Protein AF-A0A6C0F9B5-F1 (afdb_monomer)

Sequence (200 aa):
MIEKDTMVTVFGVILLAISYGLSSSYILKQDADWKIAGSAVPFGMNMIVLLYIAFGLFSVSKLSTAVKVVIILIFITLSYVEIYFMYEKPATRYGIPFSWFVVTASTIARLYFIVSLHCDLTKTFFVYVAQSIVEPNKAVFPAAALDVVQPNWDKAYSTFESALRKTQLSPDERLEQINKFRAAWGKPPKDVVMTGGRRR

Solvent-accessible surface area (backbone atoms only — not comparable to full-atom values): 11534 Å² total; per-residue (Å²): 130,82,52,72,68,57,55,55,48,52,50,44,51,52,44,50,51,52,24,49,52,36,33,49,48,32,53,70,36,90,84,53,75,56,49,56,66,28,18,54,49,24,49,53,39,51,51,54,40,46,53,51,49,52,48,42,47,72,76,68,46,89,66,56,71,68,57,51,51,51,55,51,52,51,54,52,52,50,52,54,53,46,44,62,49,36,59,57,70,44,82,47,92,64,40,32,60,49,44,49,47,54,49,49,55,51,49,50,53,52,51,51,49,54,47,39,66,78,37,82,85,43,46,64,64,51,50,45,55,52,37,39,72,77,38,61,94,69,49,69,77,63,67,80,70,67,53,79,73,68,74,61,54,69,62,52,45,55,53,50,54,56,53,55,70,75,43,99,62,53,76,66,58,48,49,50,54,51,29,54,52,25,52,77,70,72,43,79,64,77,78,84,77,78,89,77,80,92,76,137

pLDDT: mean 73.2, std 14.79, range [34.59, 90.31]

Nearest PDB structures (foldseek):
  2l6g-assembly1_A  TM=4.108E-01  e=1.407E+00  unclassified
  2l6h-assembly1_A  TM=5.199E-01  e=4.831E+00  unclassified
  7t38-assembly1_A  TM=3.293E-01  e=4.831E+00  Rattus norvegicus

Mean predicted aligned error: 16.42 Å

Structure (mmCIF, N/CA/C/O backbone):
data_AF-A0A6C0F9B5-F1
#
_entry.id   AF-A0A6C0F9B5-F1
#
loop_
_atom_site.group_PDB
_atom_site.id
_atom_site.type_symbol
_atom_site.label_atom_id
_atom_site.label_alt_id
_atom_site.label_comp_id
_atom_site.label_asym_id
_atom_site.label_entity_id
_atom_site.label_seq_id
_atom_site.pdbx_PDB_ins_code
_atom_site.Cartn_x
_atom_site.Cartn_y
_atom_site.Cartn_z
_atom_site.occupancy
_atom_site.B_iso_or_equiv
_atom_site.auth_seq_id
_atom_site.auth_comp_id
_atom_site.auth_asym_id
_atom_site.auth_atom_id
_atom_site.pdbx_PDB_model_num
ATOM 1 N N . MET A 1 1 ? -27.510 1.064 2.721 1.00 35.47 1 MET A N 1
ATOM 2 C CA . MET A 1 1 ? -26.728 2.311 2.827 1.00 35.47 1 MET A CA 1
ATOM 3 C C . MET A 1 1 ? -25.309 1.886 3.158 1.00 35.47 1 MET A C 1
ATOM 5 O O . MET A 1 1 ? -25.117 1.328 4.228 1.00 35.47 1 MET A O 1
ATOM 9 N N . ILE A 1 2 ? -24.372 1.975 2.210 1.00 43.31 2 ILE A N 1
ATOM 10 C CA . ILE A 1 2 ? -22.963 1.665 2.492 1.00 43.31 2 ILE A CA 1
ATOM 11 C C . ILE A 1 2 ? -22.486 2.777 3.428 1.00 43.31 2 ILE A C 1
ATOM 13 O O . ILE A 1 2 ? -22.590 3.950 3.069 1.00 43.31 2 ILE A O 1
ATOM 17 N N . GLU A 1 3 ? -22.091 2.426 4.651 1.00 57.72 3 GLU A N 1
ATOM 18 C CA . GLU A 1 3 ? -21.592 3.399 5.621 1.00 57.72 3 GLU A CA 1
ATOM 19 C C . GLU A 1 3 ? -20.425 4.171 4.996 1.00 57.72 3 GLU A C 1
ATOM 21 O O . GLU A 1 3 ? -19.619 3.610 4.249 1.00 57.72 3 GLU A O 1
ATOM 26 N N . LYS A 1 4 ? -20.369 5.482 5.255 1.00 56.72 4 LYS A N 1
ATOM 27 C CA . LYS A 1 4 ? -19.392 6.405 4.660 1.00 56.72 4 LYS A CA 1
ATOM 28 C C . LYS A 1 4 ? -17.964 5.856 4.766 1.00 56.72 4 LYS A C 1
ATOM 30 O O . LYS A 1 4 ? -17.216 5.947 3.802 1.00 56.72 4 LYS A O 1
ATOM 35 N N . ASP A 1 5 ? -17.645 5.198 5.877 1.00 57.00 5 ASP A N 1
ATOM 36 C CA . ASP A 1 5 ? -16.340 4.593 6.146 1.00 57.00 5 ASP A CA 1
ATOM 37 C C . ASP A 1 5 ? -16.019 3.432 5.192 1.00 57.00 5 ASP A C 1
ATOM 39 O O . ASP A 1 5 ? -14.911 3.354 4.667 1.00 57.00 5 ASP A O 1
ATOM 43 N N . THR A 1 6 ? -17.006 2.593 4.857 1.00 62.31 6 THR A N 1
ATOM 44 C CA . THR A 1 6 ? -16.848 1.483 3.905 1.00 62.31 6 THR A CA 1
ATOM 45 C C . THR A 1 6 ? -16.580 1.980 2.481 1.00 62.31 6 THR A C 1
ATOM 47 O O . THR A 1 6 ? -15.791 1.370 1.760 1.00 62.31 6 THR A O 1
ATOM 50 N N . MET A 1 7 ? -17.184 3.102 2.060 1.00 60.31 7 MET A N 1
ATOM 51 C CA . MET A 1 7 ? -16.900 3.690 0.741 1.00 60.31 7 MET A CA 1
ATOM 52 C C . MET A 1 7 ? -15.452 4.175 0.628 1.00 60.31 7 MET A C 1
ATOM 54 O O . MET A 1 7 ? -14.831 3.991 -0.420 1.00 60.31 7 MET A O 1
ATOM 58 N N . VAL A 1 8 ? -14.892 4.752 1.697 1.00 63.91 8 VAL A N 1
ATOM 59 C CA . VAL A 1 8 ? -13.496 5.215 1.680 1.00 63.91 8 VAL A CA 1
ATOM 60 C C . VAL A 1 8 ? -12.524 4.029 1.672 1.00 63.91 8 VAL A C 1
ATOM 62 O O . VAL A 1 8 ? -11.529 4.069 0.948 1.00 63.91 8 VAL A O 1
ATOM 65 N N . THR A 1 9 ? -12.839 2.930 2.370 1.00 70.19 9 THR A N 1
ATOM 66 C CA . THR A 1 9 ? -12.053 1.682 2.301 1.00 70.19 9 THR A CA 1
ATOM 67 C C . THR A 1 9 ? -12.035 1.105 0.895 1.00 70.19 9 THR A C 1
ATOM 69 O O . THR A 1 9 ? -10.967 0.798 0.370 1.00 70.19 9 THR A O 1
ATOM 72 N N . VAL A 1 10 ? -13.202 1.002 0.256 1.00 73.88 10 VAL A N 1
ATOM 73 C CA . VAL A 1 10 ? -13.322 0.495 -1.117 1.00 73.88 10 VAL A CA 1
ATOM 74 C C . VAL A 1 10 ? -12.536 1.375 -2.089 1.00 73.88 10 VAL A C 1
ATOM 76 O O . VAL A 1 10 ? -11.797 0.854 -2.921 1.00 73.88 10 VAL A O 1
ATOM 79 N N . PHE A 1 11 ? -12.621 2.699 -1.948 1.00 78.44 11 PHE A N 1
ATOM 80 C CA . PHE A 1 11 ? -11.852 3.629 -2.772 1.00 78.44 11 PHE A CA 1
ATOM 81 C C . PHE A 1 11 ? -10.336 3.451 -2.599 1.00 78.44 11 PHE A C 1
ATOM 83 O O . PHE A 1 11 ? -9.611 3.369 -3.592 1.00 78.44 11 PHE A O 1
ATOM 90 N N . GLY A 1 12 ? -9.859 3.317 -1.356 1.00 80.38 12 GLY A N 1
ATOM 91 C CA . GLY A 1 12 ? -8.450 3.053 -1.059 1.00 80.38 12 GLY A CA 1
ATOM 92 C C . GLY A 1 12 ? -7.951 1.736 -1.662 1.00 80.38 12 GLY A C 1
ATOM 93 O O . GLY A 1 12 ? -6.861 1.696 -2.228 1.00 80.38 12 GLY A O 1
ATOM 94 N N . VAL A 1 13 ? -8.761 0.674 -1.606 1.00 84.19 13 VAL A N 1
ATOM 95 C CA . VAL A 1 13 ? -8.430 -0.630 -2.207 1.00 84.19 13 VAL A CA 1
ATOM 96 C C . VAL A 1 13 ? -8.390 -0.555 -3.736 1.00 84.19 13 VAL A C 1
ATOM 98 O O . VAL A 1 13 ? -7.462 -1.088 -4.340 1.00 84.19 13 VAL A O 1
ATOM 101 N N . ILE A 1 14 ? -9.348 0.129 -4.371 1.00 84.38 14 ILE A N 1
ATOM 102 C CA . ILE A 1 14 ? -9.381 0.294 -5.833 1.00 84.38 14 ILE A CA 1
ATOM 103 C C . ILE A 1 14 ? -8.153 1.068 -6.319 1.00 84.38 14 ILE A C 1
ATOM 105 O O . ILE A 1 14 ? -7.478 0.623 -7.247 1.00 84.38 14 ILE A O 1
ATOM 109 N N . LEU A 1 15 ? -7.828 2.195 -5.677 1.00 86.62 15 LEU A N 1
ATOM 110 C CA . LEU A 1 15 ? -6.633 2.978 -6.005 1.00 86.62 15 LEU A CA 1
ATOM 111 C C . LEU A 1 15 ? -5.356 2.147 -5.881 1.00 86.62 15 LEU A C 1
ATOM 113 O O . LEU A 1 15 ? -4.500 2.189 -6.765 1.00 86.62 15 LEU A O 1
ATOM 117 N N . LEU A 1 16 ? -5.246 1.370 -4.805 1.00 88.75 16 LEU A N 1
ATOM 118 C CA . LEU A 1 16 ? -4.098 0.510 -4.560 1.00 88.75 16 LEU A CA 1
ATOM 119 C C . LEU A 1 16 ? -3.979 -0.605 -5.615 1.00 88.75 16 LEU A C 1
ATOM 121 O O . LEU A 1 16 ? -2.877 -0.890 -6.079 1.00 88.75 16 LEU A O 1
ATOM 125 N N . ALA A 1 17 ? -5.100 -1.191 -6.047 1.00 86.00 17 ALA A N 1
ATOM 126 C CA . ALA A 1 17 ? -5.125 -2.205 -7.101 1.00 86.00 17 ALA A CA 1
ATOM 127 C C . ALA A 1 17 ? -4.710 -1.639 -8.471 1.00 86.00 17 ALA A C 1
ATOM 129 O O . ALA A 1 17 ? -3.925 -2.268 -9.183 1.00 86.00 17 ALA A O 1
ATOM 130 N N . ILE A 1 18 ? -5.191 -0.442 -8.828 1.00 86.44 18 ILE A N 1
ATOM 131 C CA . ILE A 1 18 ? -4.804 0.242 -10.073 1.00 86.44 18 ILE A CA 1
ATOM 132 C C . ILE A 1 18 ? -3.310 0.578 -10.047 1.00 86.44 18 ILE A C 1
ATOM 134 O O . ILE A 1 18 ? -2.597 0.261 -10.999 1.00 86.44 18 ILE A O 1
ATOM 138 N N . SER A 1 19 ? -2.832 1.160 -8.943 1.00 88.81 19 SER A N 1
ATOM 139 C CA . SER A 1 19 ? -1.415 1.472 -8.730 1.00 88.81 19 SER A CA 1
ATOM 140 C C . SER A 1 19 ? -0.535 0.231 -8.916 1.00 88.81 19 SER A C 1
ATOM 142 O O . SER A 1 19 ? 0.388 0.233 -9.733 1.00 88.81 19 SER A O 1
ATOM 144 N N . TYR A 1 20 ? -0.889 -0.875 -8.253 1.00 89.12 20 TYR A N 1
ATOM 145 C CA . TYR A 1 20 ? -0.160 -2.136 -8.358 1.00 89.12 20 TYR A CA 1
ATOM 146 C C . TYR A 1 20 ? -0.150 -2.709 -9.780 1.00 89.12 20 TYR A C 1
ATOM 148 O O . TYR A 1 20 ? 0.889 -3.182 -10.245 1.00 89.12 20 TYR A O 1
ATOM 156 N N . GLY A 1 21 ? -1.286 -2.657 -10.483 1.00 85.50 21 GLY A N 1
ATOM 157 C CA . GLY A 1 21 ? -1.398 -3.131 -11.863 1.00 85.50 21 GLY A CA 1
ATOM 158 C C . GLY A 1 21 ? -0.516 -2.339 -12.829 1.00 85.50 21 GLY A C 1
ATOM 159 O O . GLY A 1 21 ? 0.189 -2.933 -13.647 1.00 85.50 21 GLY A O 1
ATOM 160 N N . LEU A 1 22 ? -0.499 -1.011 -12.697 1.00 86.06 22 LEU A N 1
ATOM 161 C CA . LEU A 1 22 ? 0.346 -0.123 -13.499 1.00 86.06 22 LEU A CA 1
ATOM 162 C C . LEU A 1 22 ? 1.838 -0.364 -13.230 1.00 86.06 22 LEU A C 1
ATOM 164 O O . LEU A 1 22 ? 2.599 -0.587 -14.175 1.00 86.06 22 LEU A O 1
ATOM 168 N N . SER A 1 23 ? 2.245 -0.407 -11.958 1.00 86.62 23 SER A N 1
ATOM 169 C CA . SER A 1 23 ? 3.631 -0.687 -11.572 1.00 86.62 23 SER A CA 1
ATOM 170 C C . SER A 1 23 ? 4.090 -2.076 -12.019 1.00 86.62 23 SER A C 1
ATOM 172 O O . SER A 1 23 ? 5.151 -2.219 -12.626 1.00 86.62 23 SER A O 1
ATOM 174 N N . SER A 1 24 ? 3.276 -3.108 -11.794 1.00 85.81 24 SER A N 1
ATOM 175 C CA . SER A 1 24 ? 3.611 -4.480 -12.194 1.00 85.81 24 SER A CA 1
ATOM 176 C C . SER A 1 24 ? 3.703 -4.619 -13.711 1.00 85.81 24 SER A C 1
ATOM 178 O O . SER A 1 24 ? 4.643 -5.230 -14.212 1.00 85.81 24 SER A O 1
ATOM 180 N N . SER A 1 25 ? 2.776 -4.013 -14.462 1.00 85.00 25 SER A N 1
ATOM 181 C CA . SER A 1 25 ? 2.828 -4.041 -15.925 1.00 85.00 25 SER A CA 1
ATOM 182 C C . SER A 1 25 ? 4.060 -3.315 -16.464 1.00 85.00 25 SER A C 1
ATOM 184 O O . SER A 1 25 ? 4.625 -3.760 -17.459 1.00 85.00 25 SER A O 1
ATOM 186 N N . TYR A 1 26 ? 4.481 -2.219 -15.834 1.00 84.88 26 TYR A N 1
ATOM 187 C CA . TYR A 1 26 ? 5.678 -1.485 -16.238 1.00 84.88 26 TYR A CA 1
ATOM 188 C C . TYR A 1 26 ? 6.973 -2.253 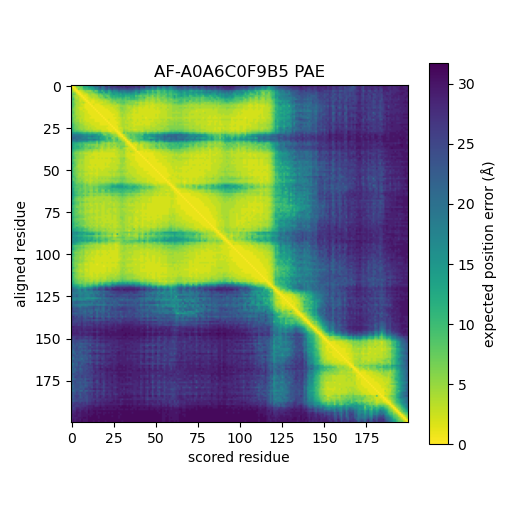-15.940 1.00 84.88 26 TYR A C 1
ATOM 190 O O . TYR A 1 26 ? 7.889 -2.236 -16.757 1.00 84.88 26 TYR A O 1
ATOM 198 N N . ILE A 1 27 ? 7.039 -2.976 -14.817 1.00 84.44 27 ILE A N 1
ATOM 199 C CA . ILE A 1 27 ? 8.199 -3.812 -14.462 1.00 84.44 27 ILE A CA 1
ATOM 200 C C . ILE A 1 27 ? 8.298 -5.046 -15.367 1.00 84.44 27 ILE A C 1
ATOM 202 O O . ILE A 1 27 ? 9.390 -5.410 -15.795 1.00 84.44 27 ILE A O 1
ATOM 206 N N . LEU A 1 28 ? 7.169 -5.705 -15.644 1.00 82.06 28 LEU A N 1
ATOM 207 C CA . LEU A 1 28 ? 7.152 -7.021 -16.288 1.00 82.06 28 LEU A CA 1
ATOM 208 C C . LEU A 1 28 ? 7.098 -6.967 -17.822 1.00 82.06 28 LEU A C 1
ATOM 210 O O . LEU A 1 28 ? 7.537 -7.918 -18.468 1.00 82.06 28 LEU A O 1
ATOM 214 N N . LYS A 1 29 ? 6.574 -5.893 -18.431 1.00 79.94 29 LYS A N 1
ATOM 215 C CA . LYS A 1 29 ? 6.532 -5.763 -19.899 1.00 79.94 29 LYS A CA 1
ATOM 216 C C . LYS A 1 29 ? 7.768 -5.053 -20.428 1.00 79.94 29 LYS A C 1
ATOM 218 O O . LYS A 1 29 ? 8.018 -3.904 -20.071 1.00 79.94 29 LYS A O 1
ATOM 223 N N . GLN A 1 30 ? 8.484 -5.687 -21.356 1.00 64.31 30 GLN A N 1
ATOM 224 C CA . GLN A 1 30 ? 9.675 -5.107 -21.987 1.00 64.31 30 GLN A CA 1
ATOM 225 C C . GLN A 1 30 ? 9.368 -3.825 -22.782 1.00 64.31 30 GLN A C 1
ATOM 227 O O . GLN A 1 30 ? 10.124 -2.872 -22.641 1.00 64.31 30 GLN A O 1
ATOM 232 N N . ASP A 1 31 ? 8.205 -3.731 -23.437 1.00 63.91 31 ASP A N 1
ATOM 233 C CA . ASP A 1 31 ? 7.832 -2.583 -24.297 1.00 63.91 31 ASP A CA 1
ATOM 234 C C . ASP A 1 31 ? 7.155 -1.412 -23.555 1.00 63.91 31 ASP A C 1
ATOM 236 O O . ASP A 1 31 ? 6.759 -0.408 -24.146 1.00 63.91 31 ASP A O 1
ATOM 240 N N . ALA A 1 32 ? 6.935 -1.540 -22.242 1.00 64.81 32 ALA A N 1
ATOM 241 C CA . ALA A 1 32 ? 6.336 -0.467 -21.454 1.00 64.81 32 ALA A CA 1
ATOM 242 C C . ALA A 1 32 ? 7.370 0.641 -21.177 1.00 64.81 32 ALA A C 1
ATOM 244 O O . ALA A 1 32 ? 8.105 0.559 -20.194 1.00 64.81 32 ALA A O 1
ATOM 245 N N . ASP A 1 33 ? 7.416 1.671 -22.024 1.00 65.50 33 ASP A N 1
ATOM 246 C CA . ASP A 1 33 ? 8.411 2.762 -21.928 1.00 65.50 33 ASP A CA 1
ATOM 247 C C . ASP A 1 33 ? 7.910 4.010 -21.190 1.00 65.50 33 ASP A C 1
ATOM 249 O O . ASP A 1 33 ? 8.659 4.951 -20.913 1.00 65.50 33 ASP A O 1
ATOM 253 N N . TRP A 1 34 ? 6.626 4.036 -20.836 1.00 78.00 34 TRP A N 1
ATOM 254 C CA . TRP A 1 34 ? 5.984 5.214 -20.265 1.00 78.00 34 TRP A CA 1
ATOM 255 C C . TRP A 1 34 ? 6.298 5.342 -18.774 1.00 78.00 34 TRP A C 1
ATOM 257 O O . TRP A 1 34 ? 5.478 5.006 -17.917 1.00 78.00 34 TRP A O 1
ATOM 267 N N . LYS A 1 35 ? 7.486 5.883 -18.470 1.00 76.81 35 LYS A N 1
ATOM 268 C CA . LYS A 1 35 ? 7.990 6.115 -17.104 1.00 76.81 35 LYS A CA 1
ATOM 269 C C . LYS A 1 35 ? 6.957 6.786 -16.200 1.00 76.81 35 LYS A C 1
ATOM 271 O O . LYS A 1 35 ? 6.784 6.380 -15.056 1.00 76.81 35 LYS A O 1
ATOM 276 N N . ILE A 1 36 ? 6.230 7.776 -16.718 1.00 76.00 36 ILE A N 1
ATOM 277 C CA . ILE A 1 36 ? 5.209 8.517 -15.963 1.00 76.00 36 ILE A CA 1
ATOM 278 C C . ILE A 1 36 ? 4.047 7.600 -15.553 1.00 76.00 36 ILE A C 1
ATOM 280 O O . ILE A 1 36 ? 3.672 7.577 -14.383 1.00 76.00 36 ILE A O 1
ATOM 284 N N . ALA A 1 37 ? 3.505 6.817 -16.489 1.00 77.19 37 ALA A N 1
ATOM 285 C CA . ALA A 1 37 ? 2.369 5.931 -16.233 1.00 77.19 37 ALA A CA 1
ATOM 286 C C . ALA A 1 37 ? 2.748 4.715 -15.369 1.00 77.19 37 ALA A C 1
ATOM 288 O O . ALA A 1 37 ? 1.912 4.206 -14.629 1.00 77.19 37 ALA A O 1
ATOM 289 N N . GLY A 1 38 ? 4.002 4.265 -15.457 1.00 78.00 38 GLY A N 1
ATOM 290 C CA . GLY A 1 38 ? 4.509 3.097 -14.741 1.00 78.00 38 GLY A CA 1
ATOM 291 C C . GLY A 1 38 ? 5.145 3.369 -13.376 1.00 78.00 38 GLY A C 1
ATOM 292 O O . GLY A 1 38 ? 5.235 2.444 -12.573 1.00 78.00 38 GLY A O 1
ATOM 293 N N . SER A 1 39 ? 5.575 4.606 -13.093 1.00 82.00 39 SER A N 1
ATOM 294 C CA . SER A 1 39 ? 6.227 4.965 -11.819 1.00 82.00 39 SER A CA 1
ATOM 295 C C . SER A 1 39 ? 5.595 6.179 -11.126 1.00 82.00 39 SER A C 1
ATOM 297 O O . SER A 1 39 ? 5.103 6.047 -10.008 1.00 82.00 39 SER A O 1
ATOM 299 N N . ALA A 1 40 ? 5.529 7.343 -11.780 1.00 84.31 40 ALA A N 1
ATOM 300 C CA . ALA A 1 40 ? 5.059 8.581 -11.148 1.00 84.31 40 ALA A CA 1
ATOM 301 C C . ALA A 1 40 ? 3.560 8.557 -10.793 1.00 84.31 40 ALA A C 1
ATOM 303 O O . ALA A 1 40 ? 3.173 8.997 -9.710 1.00 84.31 40 ALA A O 1
ATOM 304 N N . VAL A 1 41 ? 2.713 8.020 -11.678 1.00 86.38 41 VAL A N 1
ATOM 305 C CA . VAL A 1 41 ? 1.268 7.881 -11.432 1.00 86.38 41 VAL A CA 1
ATOM 306 C C . VAL A 1 41 ? 0.985 6.889 -1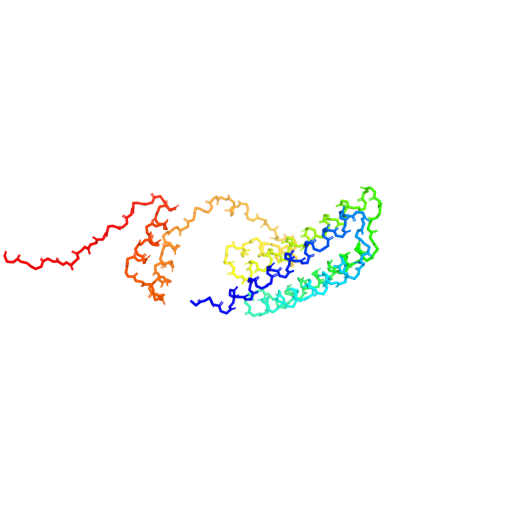0.292 1.00 86.38 41 VAL A C 1
ATOM 308 O O . VAL A 1 41 ? 0.295 7.283 -9.348 1.00 86.38 41 VAL A O 1
ATOM 311 N N . PRO A 1 42 ? 1.545 5.660 -10.292 1.00 88.06 42 PRO A N 1
ATOM 312 C CA . PRO A 1 42 ? 1.442 4.748 -9.151 1.00 88.06 42 PRO A CA 1
ATOM 313 C C . PRO A 1 42 ? 1.952 5.348 -7.840 1.00 88.06 42 PRO A C 1
ATOM 315 O O . PRO A 1 42 ? 1.297 5.218 -6.808 1.00 88.06 42 PRO A O 1
ATOM 318 N N . PHE A 1 43 ? 3.067 6.083 -7.873 1.00 88.31 43 PHE A N 1
ATOM 319 C CA . PHE A 1 43 ? 3.565 6.796 -6.697 1.00 88.31 43 PHE A CA 1
ATOM 320 C C . PHE A 1 43 ? 2.538 7.808 -6.168 1.00 88.31 43 PHE A C 1
ATOM 322 O O . PHE A 1 43 ? 2.220 7.794 -4.980 1.00 88.31 43 PHE A O 1
ATOM 329 N N . GLY A 1 44 ? 1.955 8.637 -7.039 1.00 87.44 44 GLY A N 1
ATOM 330 C CA . GLY A 1 44 ? 0.899 9.579 -6.659 1.00 87.44 44 GLY A CA 1
ATOM 331 C C . GLY A 1 44 ? -0.328 8.885 -6.058 1.00 87.44 44 GLY A C 1
ATOM 332 O O . GLY A 1 44 ? -0.832 9.309 -5.018 1.00 87.44 44 GLY A O 1
ATOM 333 N N . MET A 1 45 ? -0.770 7.772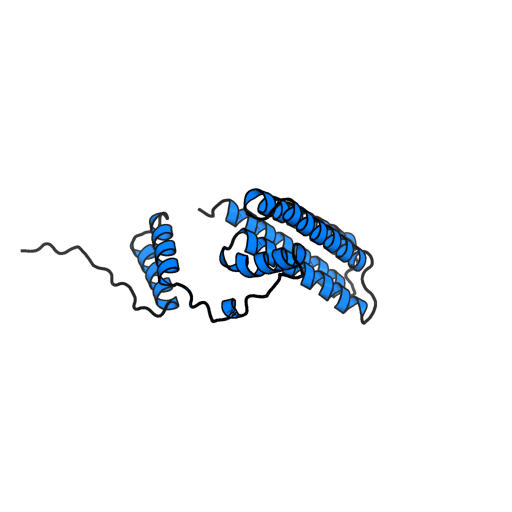 -6.652 1.00 89.62 45 MET A N 1
ATOM 334 C CA . MET A 1 45 ? -1.862 6.953 -6.113 1.00 89.62 45 MET A CA 1
ATOM 335 C C . MET A 1 45 ? -1.515 6.376 -4.733 1.00 89.62 45 MET A C 1
ATOM 337 O O . MET A 1 45 ? -2.333 6.448 -3.816 1.00 89.62 45 MET A O 1
ATOM 341 N N . ASN A 1 46 ? -0.290 5.879 -4.546 1.00 89.88 46 ASN A N 1
ATOM 342 C CA . ASN A 1 46 ? 0.192 5.366 -3.261 1.00 89.88 46 ASN A CA 1
ATOM 343 C C . ASN A 1 46 ? 0.269 6.467 -2.192 1.00 89.88 46 ASN A C 1
ATOM 345 O O . ASN A 1 46 ? -0.040 6.203 -1.030 1.00 89.88 46 ASN A O 1
ATOM 349 N N . MET A 1 47 ? 0.609 7.704 -2.568 1.00 89.88 47 MET A N 1
ATOM 350 C CA . MET A 1 47 ? 0.586 8.856 -1.659 1.00 89.88 47 MET A CA 1
ATOM 351 C C . MET A 1 47 ? -0.840 9.241 -1.247 1.00 89.88 47 MET A C 1
ATOM 353 O O . MET A 1 47 ? -1.074 9.559 -0.082 1.00 89.88 47 MET A O 1
ATOM 357 N N . ILE A 1 48 ? -1.818 9.146 -2.153 1.00 89.75 48 ILE A N 1
ATOM 358 C CA . ILE A 1 48 ? -3.239 9.336 -1.813 1.00 89.75 48 ILE A CA 1
ATOM 359 C C . ILE A 1 48 ? -3.708 8.242 -0.842 1.00 89.75 48 ILE A C 1
ATOM 361 O O . ILE A 1 48 ? -4.362 8.536 0.161 1.00 89.75 48 ILE A O 1
ATOM 365 N N . VAL A 1 49 ? -3.323 6.985 -1.086 1.00 89.50 49 VAL A N 1
ATOM 366 C CA . VAL A 1 49 ? -3.596 5.868 -0.167 1.00 89.50 49 VAL A CA 1
ATOM 367 C C . VAL A 1 49 ? -2.936 6.098 1.197 1.00 89.50 49 VAL A C 1
ATOM 369 O O . VAL A 1 49 ? -3.543 5.817 2.229 1.00 89.50 49 VAL A O 1
ATOM 372 N N . LEU A 1 50 ? -1.727 6.659 1.235 1.00 90.25 50 LEU A N 1
ATOM 373 C CA . LEU A 1 50 ? -1.049 7.006 2.481 1.00 90.25 50 LEU A CA 1
ATOM 374 C C . LEU A 1 50 ? -1.788 8.099 3.263 1.00 90.25 50 LEU A C 1
ATOM 376 O O . LEU A 1 50 ? -1.932 7.970 4.477 1.00 90.25 50 LEU A O 1
ATOM 380 N N . LEU A 1 51 ? -2.292 9.142 2.597 1.00 88.25 51 LEU A N 1
ATOM 381 C CA . LEU A 1 51 ? -3.122 10.164 3.249 1.00 88.25 51 LEU A CA 1
ATOM 382 C C . LEU A 1 51 ? -4.366 9.540 3.889 1.00 88.25 51 LEU A C 1
ATOM 384 O O . LEU A 1 51 ? -4.734 9.892 5.009 1.00 88.25 51 LEU A O 1
ATOM 388 N N . TYR A 1 52 ? -4.972 8.567 3.211 1.00 85.69 52 TYR A N 1
ATOM 389 C CA . TYR A 1 52 ? -6.089 7.811 3.758 1.00 85.69 52 TYR A CA 1
ATOM 390 C C . TYR A 1 52 ? -5.697 6.958 4.977 1.00 85.69 52 TYR A C 1
ATOM 392 O O . TYR A 1 52 ? -6.376 7.012 6.004 1.00 85.69 52 TYR A O 1
ATOM 400 N N . ILE A 1 53 ? -4.582 6.221 4.912 1.00 85.69 53 ILE A N 1
ATOM 401 C CA . ILE A 1 53 ? -4.059 5.449 6.052 1.00 85.69 53 ILE A CA 1
ATOM 402 C C . ILE A 1 53 ? -3.762 6.378 7.236 1.00 85.69 53 ILE A C 1
ATOM 404 O O . ILE A 1 53 ? -4.125 6.062 8.369 1.00 85.69 53 ILE A O 1
ATOM 408 N N . ALA A 1 54 ? -3.150 7.539 6.988 1.00 86.56 54 ALA A N 1
ATOM 409 C CA . ALA A 1 54 ? -2.871 8.537 8.013 1.00 86.56 54 ALA A CA 1
ATOM 410 C C . ALA A 1 54 ? -4.168 9.042 8.660 1.00 86.56 54 ALA A C 1
ATOM 412 O O . ALA A 1 54 ? -4.281 9.031 9.886 1.00 86.56 54 ALA A O 1
ATOM 413 N N . PHE A 1 55 ? -5.173 9.403 7.857 1.00 84.56 55 PHE A N 1
ATOM 414 C CA . PHE A 1 55 ? -6.482 9.808 8.366 1.00 84.56 55 PHE A CA 1
ATOM 415 C C . PHE A 1 55 ? -7.103 8.719 9.253 1.00 84.56 55 PHE A C 1
ATOM 417 O O . PHE A 1 55 ? -7.437 8.983 10.405 1.00 84.56 55 PHE A O 1
ATOM 424 N N . GLY A 1 56 ? -7.166 7.469 8.782 1.00 78.75 56 GLY A N 1
ATOM 425 C CA . GLY A 1 56 ? -7.717 6.367 9.574 1.00 78.75 56 GLY A CA 1
ATOM 426 C C . GLY A 1 56 ? -6.929 6.091 10.863 1.00 78.75 56 GLY A C 1
ATOM 427 O O . GLY A 1 56 ? -7.524 5.854 11.917 1.00 78.75 56 GLY A O 1
ATOM 428 N N . LEU A 1 57 ? -5.596 6.189 10.831 1.00 80.44 57 LEU A N 1
ATOM 429 C CA . LEU A 1 57 ? -4.757 6.057 12.026 1.00 80.44 57 LEU A CA 1
ATOM 430 C C . LEU A 1 57 ? -5.070 7.142 13.061 1.00 80.44 57 LEU A C 1
ATOM 432 O O . LEU A 1 57 ? -5.178 6.840 14.250 1.00 80.44 57 LEU A O 1
ATOM 436 N N . PHE A 1 58 ? -5.227 8.399 12.654 1.00 81.25 58 PHE A N 1
ATOM 437 C CA . PHE A 1 58 ? -5.510 9.476 13.602 1.00 81.25 58 PHE A CA 1
ATOM 438 C C . PHE A 1 58 ? -6.958 9.477 14.091 1.00 81.25 58 PHE A C 1
ATOM 440 O O . PHE A 1 58 ? -7.171 9.714 15.279 1.00 81.25 58 PHE A O 1
ATOM 447 N N . SER A 1 59 ? -7.917 9.132 13.233 1.00 78.12 59 SER A N 1
ATOM 448 C C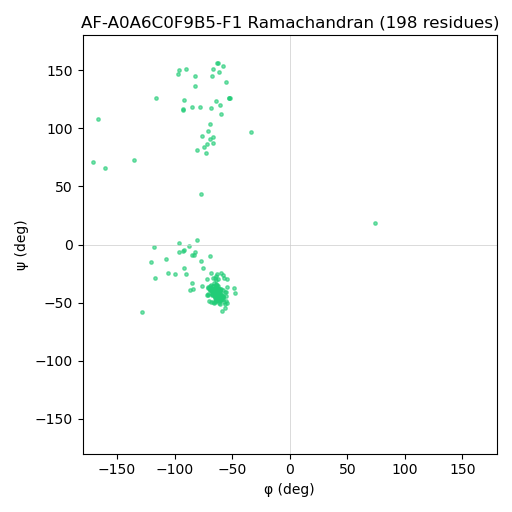A . SER A 1 59 ? -9.348 9.191 13.545 1.00 78.12 59 SER A CA 1
ATOM 449 C C . SER A 1 59 ? -9.893 7.952 14.259 1.00 78.12 59 SER A C 1
ATOM 451 O O . SER A 1 59 ? -10.799 8.085 15.076 1.00 78.12 59 SER A O 1
ATOM 453 N N . VAL A 1 60 ? -9.366 6.754 13.974 1.00 71.06 60 VAL A N 1
ATOM 454 C CA . VAL A 1 60 ? -9.983 5.481 14.411 1.00 71.06 60 VAL A CA 1
ATOM 455 C C . VAL A 1 60 ? -9.084 4.683 15.363 1.00 71.06 60 VAL A C 1
ATOM 457 O O . VAL A 1 60 ? -9.568 3.940 16.220 1.00 71.06 60 VAL A O 1
ATOM 460 N N . SER A 1 61 ? -7.760 4.822 15.254 1.00 68.62 61 SER A N 1
ATOM 461 C CA . SER A 1 61 ? -6.832 3.989 16.025 1.00 68.62 61 SER A CA 1
ATOM 462 C C . SER A 1 61 ? -6.601 4.495 17.455 1.00 68.62 61 SER A C 1
ATOM 464 O O . SER A 1 61 ? -6.330 5.677 17.683 1.00 68.62 61 SER A O 1
ATOM 466 N N . LYS A 1 62 ? -6.602 3.562 18.418 1.00 76.19 62 LYS A N 1
ATOM 467 C CA . LYS A 1 62 ? -6.247 3.791 19.834 1.00 76.19 62 LYS A CA 1
ATOM 468 C C . LYS A 1 62 ? -4.733 3.820 20.101 1.00 76.19 62 LYS A C 1
ATOM 470 O O . LYS A 1 62 ? -4.322 3.888 21.255 1.00 76.19 62 LYS A O 1
ATOM 475 N N . LEU A 1 63 ? -3.901 3.723 19.062 1.00 72.19 63 LEU A N 1
ATOM 476 C CA . LEU A 1 63 ? -2.446 3.808 19.203 1.00 72.19 63 LEU A CA 1
ATOM 477 C C . LEU A 1 63 ? -2.000 5.170 19.755 1.00 72.19 63 LEU A C 1
ATOM 479 O O . LEU A 1 63 ? -2.681 6.182 19.577 1.00 72.19 63 LEU A O 1
ATOM 483 N N . SER A 1 64 ? -0.818 5.209 20.372 1.00 79.75 64 SER A N 1
ATOM 484 C CA . SER A 1 64 ? -0.197 6.472 20.770 1.00 79.75 64 SER A CA 1
ATOM 485 C C . SER A 1 64 ? 0.205 7.297 19.542 1.00 79.75 64 SER A C 1
ATOM 487 O O . SER A 1 64 ? 0.523 6.756 18.479 1.00 79.75 64 SER A O 1
ATOM 489 N N . THR A 1 65 ? 0.220 8.623 19.688 1.00 81.81 65 THR A N 1
ATOM 490 C CA . THR A 1 65 ? 0.608 9.553 18.615 1.00 81.81 65 THR A CA 1
ATOM 491 C C . THR A 1 65 ? 1.997 9.242 18.062 1.00 81.81 65 THR A C 1
ATOM 493 O O . THR A 1 65 ? 2.181 9.236 16.849 1.00 81.81 65 THR A O 1
ATOM 496 N N . ALA A 1 66 ? 2.952 8.903 18.934 1.00 76.81 66 ALA A N 1
ATOM 497 C CA . ALA A 1 66 ? 4.308 8.537 18.530 1.00 76.81 66 ALA A CA 1
ATOM 498 C C . ALA A 1 66 ? 4.322 7.324 17.582 1.00 76.81 66 ALA A C 1
ATOM 500 O O . ALA A 1 66 ? 4.950 7.374 16.528 1.00 76.81 66 ALA A O 1
ATOM 501 N N . VAL A 1 67 ? 3.564 6.267 17.897 1.00 77.12 67 VAL A N 1
ATOM 502 C CA . VAL A 1 67 ? 3.485 5.065 17.051 1.00 77.12 67 VAL A CA 1
ATOM 503 C C . VAL A 1 67 ? 2.826 5.369 15.709 1.00 77.12 67 VAL A C 1
ATOM 505 O O . VAL A 1 67 ? 3.306 4.915 14.673 1.00 77.12 67 VAL A O 1
ATOM 508 N N . LYS A 1 68 ? 1.754 6.173 15.702 1.00 82.06 68 LYS A N 1
ATOM 509 C CA . LYS A 1 68 ? 1.089 6.598 14.458 1.00 82.06 68 LYS A CA 1
ATOM 510 C C . LYS A 1 68 ? 2.062 7.321 13.524 1.00 82.06 68 LYS A C 1
ATOM 512 O O . LYS A 1 68 ? 2.102 7.017 12.336 1.00 82.06 68 LYS A O 1
ATOM 517 N N . VAL A 1 69 ? 2.870 8.236 14.065 1.00 84.62 69 VAL A N 1
ATOM 518 C CA . VAL A 1 69 ? 3.882 8.976 13.296 1.00 84.62 69 VAL A CA 1
ATOM 519 C C . VAL A 1 69 ? 4.953 8.038 12.741 1.00 84.62 69 VAL A C 1
ATOM 521 O O . VAL A 1 69 ? 5.260 8.120 11.555 1.00 84.62 69 VAL A O 1
ATOM 524 N N . VAL A 1 70 ? 5.475 7.107 13.546 1.00 84.69 70 VAL A N 1
ATOM 525 C CA . VAL A 1 70 ? 6.483 6.132 13.087 1.00 84.69 70 VAL A CA 1
ATOM 526 C C . VAL A 1 70 ? 5.953 5.281 11.933 1.00 84.69 70 VAL A C 1
ATOM 528 O O . VAL A 1 70 ? 6.634 5.125 10.923 1.00 84.69 70 VAL A O 1
ATOM 531 N N . ILE A 1 71 ? 4.719 4.785 12.036 1.00 85.56 71 ILE A N 1
ATOM 532 C CA . ILE A 1 71 ? 4.072 4.023 10.960 1.00 85.56 71 ILE A CA 1
ATOM 533 C C . ILE A 1 71 ? 3.999 4.843 9.667 1.00 85.56 71 ILE A C 1
ATOM 535 O O . ILE A 1 71 ? 4.315 4.336 8.591 1.00 85.56 71 ILE A O 1
ATOM 539 N N . ILE A 1 72 ? 3.601 6.114 9.759 1.00 89.56 72 ILE A N 1
ATOM 540 C CA . ILE A 1 72 ? 3.519 6.997 8.590 1.00 89.56 72 ILE A CA 1
ATOM 541 C C . ILE A 1 72 ? 4.907 7.208 7.980 1.00 89.56 72 ILE A C 1
ATOM 543 O O . ILE A 1 72 ? 5.053 7.096 6.766 1.00 89.56 72 ILE A O 1
ATOM 547 N N . LEU A 1 73 ? 5.936 7.447 8.798 1.00 88.94 73 LEU A N 1
ATOM 548 C CA . LEU A 1 73 ? 7.315 7.604 8.324 1.00 88.94 73 LEU A CA 1
ATOM 549 C C . LEU A 1 73 ? 7.832 6.347 7.614 1.00 88.94 73 LEU A C 1
ATOM 551 O O . LEU A 1 73 ? 8.495 6.463 6.582 1.00 88.94 73 LEU A O 1
ATOM 555 N N . ILE A 1 74 ? 7.488 5.155 8.109 1.00 89.56 74 ILE A N 1
ATOM 556 C CA . ILE A 1 74 ? 7.805 3.888 7.438 1.00 89.56 74 ILE A CA 1
ATOM 557 C C . ILE A 1 74 ? 7.156 3.847 6.052 1.00 89.56 74 ILE A C 1
ATOM 559 O O . ILE A 1 74 ? 7.843 3.570 5.073 1.00 89.56 74 ILE A O 1
ATOM 563 N N . PHE A 1 75 ? 5.867 4.179 5.934 1.00 90.31 75 PHE A N 1
ATOM 564 C CA . PHE A 1 75 ? 5.191 4.184 4.634 1.00 90.31 75 PHE A CA 1
ATOM 565 C C . PHE A 1 75 ? 5.712 5.256 3.672 1.00 90.31 75 PHE A C 1
ATOM 567 O O . PHE A 1 75 ? 5.788 5.002 2.468 1.00 90.31 75 PHE A O 1
ATOM 574 N N . ILE A 1 76 ? 6.094 6.434 4.172 1.00 90.06 76 ILE A N 1
ATOM 575 C CA . ILE A 1 76 ? 6.758 7.470 3.367 1.00 90.06 76 ILE A CA 1
ATOM 576 C C . ILE A 1 76 ? 8.076 6.920 2.819 1.00 90.06 76 ILE A C 1
ATOM 578 O O . ILE A 1 76 ? 8.310 6.961 1.614 1.00 90.06 76 ILE A O 1
ATOM 582 N N . THR A 1 77 ? 8.905 6.350 3.692 1.00 89.31 77 THR A N 1
ATOM 583 C CA . THR A 1 77 ? 10.207 5.776 3.322 1.00 89.31 77 THR A CA 1
ATOM 584 C C . THR A 1 77 ? 10.038 4.662 2.293 1.00 89.31 77 THR A C 1
ATOM 586 O O . THR A 1 77 ? 10.711 4.655 1.268 1.00 89.31 77 THR A O 1
ATOM 589 N N . LEU A 1 78 ? 9.075 3.767 2.513 1.00 89.56 78 LEU A N 1
ATOM 590 C CA . LEU A 1 78 ? 8.739 2.684 1.595 1.00 89.56 78 LEU A CA 1
ATOM 591 C C . LEU A 1 78 ? 8.305 3.205 0.217 1.00 89.56 78 LEU A C 1
ATOM 593 O O . LEU A 1 78 ? 8.705 2.649 -0.800 1.00 89.56 78 LEU A O 1
ATOM 597 N N . SER A 1 79 ? 7.553 4.308 0.173 1.00 88.00 79 SER A N 1
ATOM 598 C CA . SER A 1 79 ? 7.128 4.942 -1.083 1.00 88.00 79 SER A CA 1
ATOM 599 C C . SER A 1 79 ? 8.309 5.573 -1.837 1.00 88.00 79 SER A C 1
ATOM 601 O O . SER A 1 79 ? 8.356 5.506 -3.064 1.00 88.00 79 SER A O 1
ATOM 603 N N . TYR A 1 80 ? 9.297 6.129 -1.124 1.00 88.06 80 TYR A N 1
ATOM 604 C CA . TYR A 1 80 ? 10.549 6.602 -1.731 1.00 88.06 80 TYR A CA 1
ATOM 605 C C . TYR A 1 80 ? 11.420 5.458 -2.261 1.00 88.06 80 TYR A C 1
ATOM 607 O O . TYR A 1 80 ? 12.022 5.581 -3.326 1.00 88.06 80 TYR A O 1
ATOM 615 N N . VAL A 1 81 ? 11.464 4.333 -1.548 1.00 87.19 81 VAL A N 1
ATOM 616 C CA . VAL A 1 81 ? 12.168 3.130 -2.007 1.00 87.19 81 VAL A CA 1
ATOM 617 C C . VAL A 1 81 ? 11.508 2.570 -3.272 1.00 87.19 81 VAL A C 1
ATOM 619 O O . VAL A 1 81 ? 12.204 2.273 -4.239 1.00 87.19 81 VAL A O 1
ATOM 622 N N . GLU A 1 82 ? 10.175 2.481 -3.310 1.00 85.12 82 GLU A N 1
ATOM 623 C CA . GLU A 1 82 ? 9.438 2.063 -4.510 1.00 85.12 82 GLU A CA 1
ATOM 624 C C . GLU A 1 82 ? 9.769 2.942 -5.713 1.00 85.12 82 GLU A C 1
ATOM 626 O O . GLU A 1 82 ? 10.191 2.423 -6.744 1.00 85.12 82 GLU A O 1
ATOM 631 N N . ILE A 1 83 ? 9.609 4.266 -5.594 1.00 86.25 83 ILE A N 1
ATOM 632 C CA . ILE A 1 83 ? 9.868 5.152 -6.732 1.00 86.25 83 ILE A CA 1
ATOM 633 C C . ILE A 1 83 ? 11.336 5.097 -7.151 1.00 86.25 83 ILE A C 1
ATOM 635 O O . ILE A 1 83 ? 11.595 5.101 -8.344 1.00 86.25 83 ILE A O 1
ATOM 639 N N . TYR A 1 84 ? 12.290 4.944 -6.229 1.00 85.81 84 TYR A N 1
ATOM 640 C CA . TYR A 1 84 ? 13.701 4.761 -6.579 1.00 85.81 84 TYR A CA 1
ATOM 641 C C . TYR A 1 84 ? 13.923 3.537 -7.484 1.00 85.81 84 TYR A C 1
ATOM 643 O O . TYR A 1 84 ? 14.568 3.649 -8.524 1.00 85.81 84 TYR A O 1
ATOM 651 N N . PHE A 1 85 ? 13.327 2.390 -7.143 1.00 81.69 85 PHE A N 1
ATOM 652 C CA . PHE A 1 85 ? 13.443 1.152 -7.928 1.00 81.69 85 PHE A CA 1
ATOM 653 C C . PHE A 1 85 ? 12.587 1.117 -9.199 1.00 81.69 85 PHE A C 1
ATOM 655 O O . PHE A 1 85 ? 12.765 0.228 -10.035 1.00 81.69 85 PHE A O 1
ATOM 662 N N . MET A 1 86 ? 11.627 2.034 -9.321 1.00 81.50 86 MET A N 1
ATOM 663 C CA . MET A 1 86 ? 10.692 2.104 -10.442 1.00 81.50 86 MET A CA 1
ATOM 664 C C . MET A 1 86 ? 10.983 3.248 -11.414 1.00 81.50 86 MET A C 1
ATOM 666 O O . MET A 1 86 ? 10.568 3.173 -12.569 1.00 81.50 86 MET A O 1
ATOM 670 N N . TYR A 1 87 ? 11.652 4.315 -10.976 1.00 78.88 87 TYR A N 1
ATOM 671 C CA . TYR A 1 87 ? 11.868 5.513 -11.786 1.00 78.88 87 TYR A CA 1
ATOM 672 C C . TYR A 1 87 ? 12.724 5.200 -13.014 1.00 78.88 87 TYR A C 1
ATOM 674 O O . TYR A 1 87 ? 12.363 5.522 -14.151 1.00 78.88 87 TYR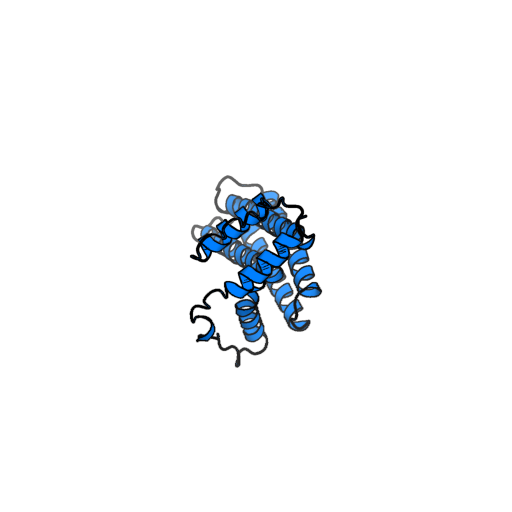 A O 1
ATOM 682 N N . GLU A 1 88 ? 13.822 4.484 -12.789 1.00 75.81 88 GLU A N 1
ATOM 683 C CA . GLU A 1 88 ? 14.549 3.800 -13.847 1.00 75.81 88 GLU A CA 1
ATOM 684 C C . GLU A 1 88 ? 14.023 2.372 -13.933 1.00 75.81 88 GLU A C 1
ATOM 686 O O . GLU A 1 88 ? 14.123 1.600 -12.981 1.00 75.81 88 GLU A O 1
ATOM 691 N N . LYS A 1 89 ? 13.400 2.034 -15.067 1.00 78.19 89 LYS A N 1
ATOM 692 C CA . LYS A 1 89 ? 12.844 0.700 -15.295 1.00 78.19 89 LYS A CA 1
ATOM 693 C C . LYS A 1 89 ? 13.922 -0.355 -15.013 1.00 78.19 89 LYS A C 1
ATOM 695 O O . LYS A 1 89 ? 14.995 -0.280 -15.618 1.00 78.19 89 LYS A O 1
ATOM 700 N N . PRO A 1 90 ? 13.662 -1.348 -14.147 1.00 80.94 90 PRO A N 1
ATOM 701 C CA . PRO A 1 90 ? 14.648 -2.378 -13.866 1.00 80.94 90 PRO A CA 1
ATOM 702 C C . PRO A 1 90 ? 14.919 -3.191 -15.138 1.00 80.94 90 PRO A C 1
ATOM 704 O O . PRO A 1 90 ? 14.004 -3.761 -15.725 1.00 80.94 90 PRO A O 1
ATOM 707 N N . ALA A 1 91 ? 16.18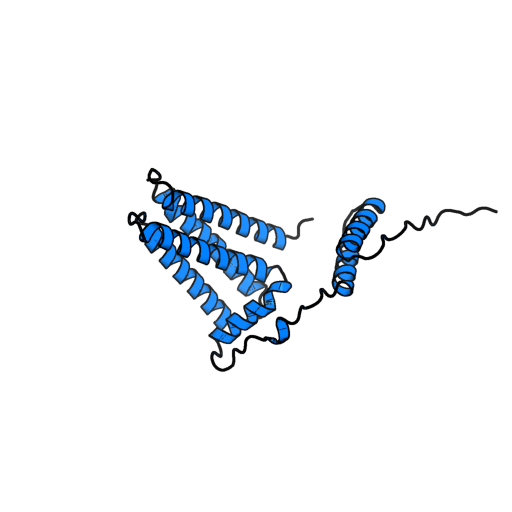3 -3.246 -15.563 1.00 79.38 91 ALA A N 1
ATOM 708 C CA . ALA A 1 91 ? 16.588 -3.920 -16.803 1.00 79.38 91 ALA A CA 1
ATOM 709 C C . ALA A 1 91 ? 17.338 -5.243 -16.569 1.00 79.38 91 ALA A C 1
ATOM 711 O O . ALA A 1 91 ? 17.556 -6.017 -17.500 1.00 79.38 91 ALA A O 1
ATOM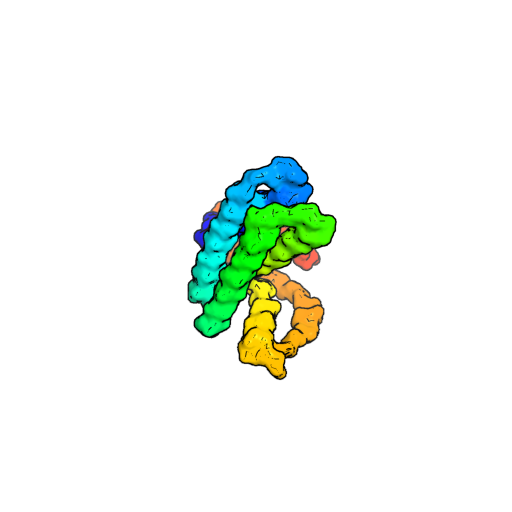 712 N N . THR A 1 92 ? 17.761 -5.523 -15.333 1.00 82.69 92 THR A N 1
ATOM 713 C CA . THR A 1 92 ? 18.581 -6.701 -15.027 1.00 82.69 92 THR A CA 1
ATOM 714 C C . THR A 1 92 ? 17.724 -7.917 -14.677 1.00 82.69 92 THR A C 1
ATOM 716 O O . THR A 1 92 ? 16.642 -7.801 -14.099 1.00 82.69 92 THR A O 1
ATOM 719 N N . ARG A 1 93 ? 18.254 -9.117 -14.959 1.00 75.25 93 ARG A N 1
ATOM 720 C CA . ARG A 1 93 ? 17.603 -10.412 -14.677 1.00 75.25 93 ARG A CA 1
ATOM 721 C C . ARG A 1 93 ? 17.180 -10.583 -13.210 1.00 75.25 93 ARG A C 1
ATOM 723 O O . ARG A 1 93 ? 16.201 -11.269 -12.942 1.00 75.25 93 ARG A O 1
ATOM 730 N N . TYR A 1 94 ? 17.903 -9.955 -12.282 1.00 81.44 94 TYR A N 1
ATOM 731 C CA . TYR A 1 94 ? 17.596 -9.957 -10.847 1.00 81.44 94 TYR A CA 1
ATOM 732 C C . TYR A 1 94 ? 16.871 -8.686 -10.380 1.00 81.44 94 TYR A C 1
ATOM 734 O O . TYR A 1 94 ? 16.123 -8.738 -9.408 1.00 81.44 94 TYR A O 1
ATOM 742 N N . GLY A 1 95 ? 17.037 -7.561 -11.080 1.00 81.50 95 GLY A N 1
ATOM 743 C CA . GLY A 1 95 ? 16.381 -6.296 -10.747 1.00 81.50 95 GLY A CA 1
ATOM 744 C C . GLY A 1 95 ? 14.876 -6.332 -10.991 1.00 81.50 95 GLY A C 1
ATOM 745 O O . GLY A 1 95 ? 14.123 -5.846 -10.160 1.00 81.50 95 GLY A O 1
ATOM 746 N N . ILE A 1 96 ? 14.423 -6.970 -12.074 1.00 83.06 96 ILE A N 1
ATOM 747 C CA . ILE A 1 96 ? 12.990 -7.120 -12.383 1.00 83.06 96 ILE A CA 1
ATOM 748 C C . ILE A 1 96 ? 12.234 -7.850 -11.253 1.00 83.06 96 ILE A C 1
ATOM 750 O O . ILE A 1 96 ? 11.294 -7.267 -10.703 1.00 83.06 96 ILE A O 1
ATOM 754 N N . PRO A 1 97 ? 12.616 -9.084 -10.849 1.00 84.81 97 PRO A N 1
ATOM 755 C CA . PRO A 1 97 ? 11.907 -9.789 -9.782 1.00 84.81 97 PRO A CA 1
ATOM 756 C C . PRO A 1 97 ? 12.044 -9.093 -8.423 1.00 84.81 97 PRO A C 1
ATOM 758 O O . PRO A 1 97 ? 11.095 -9.111 -7.643 1.00 84.81 97 PRO A O 1
ATOM 761 N N . PHE A 1 98 ? 13.179 -8.443 -8.143 1.00 85.81 98 PHE A N 1
ATOM 762 C CA . PHE A 1 98 ? 13.372 -7.711 -6.893 1.00 85.81 98 PHE A CA 1
ATOM 763 C C . PHE A 1 98 ? 12.484 -6.462 -6.804 1.00 85.81 98 PHE A C 1
ATOM 765 O O . PHE A 1 98 ? 11.760 -6.300 -5.824 1.00 85.81 98 PHE A O 1
ATOM 772 N N . SER A 1 99 ? 12.463 -5.614 -7.838 1.00 85.75 99 SER A N 1
ATOM 773 C CA . SER A 1 99 ? 11.586 -4.436 -7.880 1.00 85.75 99 SER A CA 1
ATOM 774 C C . SER A 1 99 ? 10.112 -4.837 -7.804 1.00 85.75 99 SER A C 1
ATOM 776 O O . SER A 1 99 ? 9.336 -4.206 -7.087 1.00 85.75 99 SER A O 1
ATOM 778 N N . TRP A 1 100 ? 9.720 -5.923 -8.479 1.00 87.19 100 TRP A N 1
ATOM 779 C CA . TRP A 1 100 ? 8.359 -6.450 -8.382 1.00 87.19 100 TRP A CA 1
ATOM 780 C C . TRP A 1 100 ? 8.023 -6.933 -6.965 1.00 87.19 100 TRP A C 1
ATOM 782 O O . TRP A 1 100 ? 6.938 -6.642 -6.458 1.00 87.19 100 TRP A O 1
ATOM 792 N N . PHE A 1 101 ? 8.952 -7.625 -6.298 1.00 87.31 101 PHE A N 1
ATOM 793 C CA . PHE A 1 101 ? 8.782 -8.052 -4.910 1.00 87.31 101 PHE A CA 1
ATOM 794 C C . PHE A 1 101 ? 8.599 -6.857 -3.967 1.00 87.31 101 PHE A C 1
ATOM 796 O O . PHE A 1 101 ? 7.666 -6.865 -3.168 1.00 87.31 101 PHE A O 1
ATOM 803 N N . VAL A 1 102 ? 9.427 -5.813 -4.091 1.00 87.19 102 VAL A N 1
ATOM 804 C CA . VAL A 1 102 ? 9.325 -4.586 -3.278 1.00 87.19 102 VAL A CA 1
ATOM 805 C C . VAL A 1 102 ? 7.945 -3.942 -3.434 1.00 87.19 102 VAL A C 1
ATOM 807 O O . VAL A 1 102 ? 7.268 -3.683 -2.437 1.00 87.19 102 VAL A O 1
ATOM 810 N N . VAL A 1 103 ? 7.490 -3.753 -4.676 1.00 87.50 103 VAL A N 1
ATOM 811 C CA . VAL A 1 103 ? 6.169 -3.181 -4.986 1.00 87.50 103 VAL A CA 1
ATOM 812 C C . VAL A 1 103 ? 5.039 -4.059 -4.444 1.00 87.50 103 VAL A C 1
ATOM 814 O O . VAL A 1 103 ? 4.076 -3.555 -3.867 1.00 87.50 103 VAL A O 1
ATOM 817 N N . THR A 1 104 ? 5.159 -5.380 -4.575 1.00 87.50 104 THR A N 1
ATOM 818 C CA . THR A 1 104 ? 4.154 -6.338 -4.091 1.00 87.50 104 THR A CA 1
ATOM 819 C C . THR A 1 104 ? 4.067 -6.340 -2.567 1.00 87.50 104 THR A C 1
ATOM 821 O O . THR A 1 104 ? 2.979 -6.185 -2.016 1.00 87.50 104 THR A O 1
ATOM 824 N N . ALA A 1 105 ? 5.200 -6.450 -1.871 1.00 87.88 105 ALA A N 1
ATOM 825 C CA . ALA A 1 105 ? 5.257 -6.455 -0.412 1.00 87.88 105 ALA A CA 1
ATOM 826 C C . ALA A 1 105 ? 4.694 -5.155 0.176 1.00 87.88 105 ALA A C 1
ATOM 828 O O . ALA A 1 105 ? 3.901 -5.172 1.117 1.00 87.88 105 ALA A O 1
ATOM 829 N N . SER A 1 106 ? 5.050 -4.025 -0.427 1.00 89.00 106 SER A N 1
ATOM 830 C CA . SER A 1 106 ? 4.569 -2.715 -0.012 1.00 89.00 106 SER A CA 1
ATOM 831 C C . SER A 1 106 ? 3.073 -2.512 -0.280 1.00 89.00 106 SER A C 1
ATOM 833 O O . SER A 1 106 ? 2.341 -2.000 0.573 1.00 89.00 106 SER A O 1
ATOM 835 N N . THR A 1 107 ? 2.572 -3.000 -1.417 1.00 89.06 107 THR A N 1
ATOM 836 C CA . THR A 1 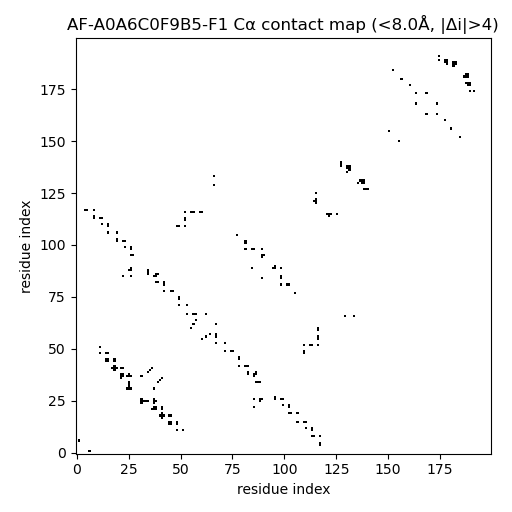107 ? 1.133 -3.024 -1.718 1.00 89.06 107 THR A CA 1
ATOM 837 C C . THR A 1 107 ? 0.371 -3.851 -0.683 1.00 89.06 107 THR A C 1
ATOM 839 O O . THR A 1 107 ? -0.624 -3.380 -0.134 1.00 89.06 107 THR A O 1
ATOM 842 N N . ILE A 1 108 ? 0.862 -5.046 -0.345 1.00 87.94 108 ILE A N 1
ATOM 843 C CA . ILE A 1 108 ? 0.254 -5.903 0.682 1.00 87.94 108 ILE A CA 1
ATOM 844 C C . ILE A 1 108 ? 0.266 -5.207 2.048 1.00 87.94 108 ILE A C 1
ATOM 846 O O . ILE A 1 108 ? -0.744 -5.234 2.748 1.00 87.94 108 ILE A O 1
ATOM 850 N N . ALA A 1 109 ? 1.360 -4.532 2.413 1.00 87.62 109 ALA A N 1
ATOM 851 C CA . ALA A 1 109 ? 1.442 -3.779 3.661 1.00 87.62 109 ALA A CA 1
ATOM 852 C C . ALA A 1 109 ? 0.392 -2.656 3.725 1.00 87.62 109 ALA A C 1
ATOM 854 O O . ALA A 1 109 ? -0.309 -2.522 4.730 1.00 87.62 109 ALA A O 1
ATOM 855 N N . ARG A 1 110 ? 0.217 -1.879 2.647 1.00 88.44 110 ARG A N 1
ATOM 856 C CA . ARG A 1 110 ? -0.829 -0.842 2.577 1.00 88.44 110 ARG A CA 1
ATOM 857 C C . ARG A 1 110 ? -2.227 -1.449 2.663 1.00 88.44 110 ARG A C 1
ATOM 859 O O . ARG A 1 110 ? -3.048 -0.962 3.436 1.00 88.44 110 ARG A O 1
ATOM 866 N N . LEU A 1 111 ? -2.484 -2.534 1.932 1.00 87.06 111 LEU A N 1
ATOM 867 C CA . LEU A 1 111 ? -3.769 -3.235 1.954 1.00 87.06 111 LEU A CA 1
ATOM 868 C C . LEU A 1 111 ? -4.103 -3.747 3.359 1.00 87.06 111 LEU A C 1
ATOM 870 O O . LEU A 1 111 ? -5.211 -3.531 3.849 1.00 87.06 111 LEU A O 1
ATOM 874 N N . TYR A 1 112 ? -3.127 -4.364 4.026 1.00 83.06 112 TYR A N 1
ATOM 875 C CA . TYR A 1 112 ? -3.261 -4.832 5.399 1.00 83.06 112 TYR A CA 1
ATOM 876 C C . TYR A 1 112 ? -3.683 -3.695 6.333 1.00 83.06 112 TYR A C 1
ATOM 878 O O . TYR A 1 112 ? -4.595 -3.870 7.137 1.00 83.06 112 TYR A O 1
ATOM 886 N N . PHE A 1 113 ? -3.075 -2.514 6.208 1.00 82.19 113 PHE A N 1
ATOM 887 C CA . PHE A 1 113 ? -3.430 -1.352 7.022 1.00 82.19 113 PHE A CA 1
ATOM 888 C C . PHE A 1 113 ? -4.823 -0.807 6.723 1.00 82.19 113 PHE A C 1
ATOM 890 O O . PHE A 1 113 ? -5.571 -0.519 7.655 1.00 82.19 113 PHE A O 1
ATOM 897 N N . ILE A 1 114 ? -5.196 -0.705 5.446 1.00 81.94 114 ILE A N 1
ATOM 898 C CA . ILE A 1 114 ? -6.541 -0.283 5.034 1.00 81.94 114 ILE A CA 1
ATOM 899 C C . ILE A 1 114 ? -7.599 -1.185 5.682 1.00 81.94 114 ILE A C 1
ATOM 901 O O . ILE A 1 114 ? -8.533 -0.685 6.312 1.00 81.94 114 ILE A O 1
ATOM 905 N N . VAL A 1 115 ? -7.411 -2.505 5.596 1.00 77.31 115 VAL A N 1
ATOM 906 C CA . VAL A 1 115 ? -8.307 -3.495 6.209 1.00 77.31 115 VAL A CA 1
ATOM 907 C C . VAL A 1 115 ? -8.257 -3.410 7.737 1.00 77.31 115 VAL A C 1
ATOM 909 O O . VAL A 1 115 ? -9.300 -3.382 8.381 1.00 77.31 115 VAL A O 1
ATOM 912 N N . SER A 1 116 ? -7.069 -3.279 8.333 1.00 74.38 116 SER A N 1
ATOM 913 C CA . SER A 1 116 ? -6.885 -3.205 9.792 1.00 74.38 116 SER A CA 1
ATOM 914 C C . SER A 1 116 ? -7.559 -2.008 10.447 1.00 74.38 116 SER A C 1
ATOM 916 O O . SER A 1 116 ? -7.960 -2.083 11.607 1.00 74.38 116 SER A O 1
ATOM 918 N N . LEU A 1 117 ? -7.692 -0.906 9.713 1.00 73.56 117 LEU A N 1
ATOM 919 C CA . LEU A 1 117 ? -8.371 0.293 10.190 1.00 73.56 117 LEU A CA 1
ATOM 920 C C . LEU A 1 117 ? -9.902 0.143 10.206 1.00 73.56 117 LEU A C 1
ATOM 922 O O . LEU A 1 117 ? -10.555 0.870 10.950 1.00 73.56 117 LEU A O 1
ATOM 926 N N . HIS A 1 118 ? -10.463 -0.802 9.440 1.00 68.06 118 HIS A N 1
ATOM 927 C CA . HIS A 1 118 ? -11.914 -0.943 9.228 1.00 68.06 118 HIS A CA 1
ATOM 928 C C . HIS A 1 118 ? -12.475 -2.300 9.685 1.00 68.06 118 HIS A C 1
ATOM 930 O O . HIS A 1 118 ? -13.683 -2.437 9.864 1.00 68.06 118 HIS A O 1
ATOM 936 N N . CYS A 1 119 ? -11.622 -3.300 9.925 1.00 60.16 119 CYS A N 1
ATOM 937 C CA . CYS A 1 119 ? -11.997 -4.614 10.439 1.00 60.16 119 CYS A CA 1
ATOM 938 C C . CYS A 1 119 ? -11.369 -4.868 11.819 1.00 60.16 119 CYS A C 1
ATOM 940 O O . CYS A 1 119 ? -10.149 -4.827 11.987 1.00 60.16 119 CYS A O 1
ATOM 942 N N . ASP A 1 120 ? -12.205 -5.209 12.807 1.00 49.41 120 ASP A N 1
ATOM 943 C CA . ASP A 1 120 ? -11.786 -5.529 14.184 1.00 49.41 120 ASP A CA 1
ATOM 944 C C . ASP A 1 120 ? -10.814 -6.725 14.280 1.00 49.41 120 ASP A C 1
ATOM 946 O O . ASP A 1 120 ? -10.037 -6.811 15.231 1.00 49.41 120 ASP A O 1
ATOM 950 N N . LEU A 1 121 ? -10.830 -7.630 13.294 1.00 42.12 121 LEU A N 1
ATOM 951 C CA . LEU A 1 121 ? -10.129 -8.923 13.317 1.00 42.12 121 LEU A CA 1
ATOM 952 C C . LEU A 1 121 ? -8.591 -8.804 13.264 1.00 42.12 121 LEU A C 1
ATOM 954 O O . LEU A 1 121 ? -7.874 -9.673 13.749 1.00 42.12 121 LEU A O 1
ATOM 958 N N . THR A 1 122 ? -8.073 -7.709 12.713 1.00 49.72 122 THR A N 1
ATOM 959 C CA . THR A 1 122 ? -6.638 -7.495 12.436 1.00 49.72 122 THR A CA 1
ATOM 960 C C . THR A 1 122 ? -5.902 -6.704 13.523 1.00 49.72 122 THR A C 1
ATOM 962 O O . THR A 1 122 ? -4.695 -6.464 13.435 1.00 49.72 122 THR A O 1
ATOM 965 N N . LYS A 1 123 ? -6.603 -6.318 14.596 1.00 49.16 123 LYS A N 1
ATOM 966 C CA . LYS A 1 123 ? -6.024 -5.530 15.693 1.00 49.16 123 LYS A CA 1
ATOM 967 C C . LYS A 1 123 ? -4.920 -6.280 16.443 1.00 49.16 123 LYS A C 1
ATOM 969 O O . LYS A 1 123 ? -3.985 -5.636 16.897 1.00 49.16 123 LYS A O 1
ATOM 974 N N . THR A 1 124 ? -4.963 -7.610 16.531 1.00 50.84 124 THR A N 1
ATOM 975 C CA . THR A 1 124 ? -4.005 -8.403 17.327 1.00 50.84 124 THR A CA 1
ATOM 976 C C . THR A 1 124 ? -2.595 -8.410 16.733 1.00 50.84 124 THR A C 1
ATOM 978 O O . THR A 1 124 ? -1.634 -8.101 17.433 1.00 50.84 124 THR A O 1
ATOM 981 N N . PHE A 1 125 ? -2.455 -8.684 15.431 1.00 53.97 125 PHE A N 1
ATOM 982 C CA . PHE A 1 125 ? -1.150 -8.642 14.757 1.00 53.97 125 PHE A CA 1
ATOM 983 C C . PHE A 1 125 ? -0.630 -7.205 14.647 1.00 53.97 125 PHE A C 1
ATOM 985 O O . PHE A 1 125 ? 0.554 -6.943 14.827 1.00 53.97 125 PHE A O 1
ATOM 992 N N . PHE A 1 126 ? -1.533 -6.246 14.439 1.00 50.50 126 PHE A N 1
ATOM 993 C CA . PHE A 1 126 ? -1.187 -4.831 14.409 1.00 50.50 126 PHE A CA 1
ATOM 994 C C . PHE A 1 126 ? -0.677 -4.307 15.764 1.00 50.50 126 PHE A C 1
ATOM 996 O O . PHE A 1 126 ? 0.319 -3.589 15.808 1.00 50.50 126 PHE A O 1
ATOM 1003 N N . VAL A 1 127 ? -1.311 -4.703 16.873 1.00 56.88 127 VAL A N 1
ATOM 1004 C CA . VAL A 1 127 ? -0.845 -4.407 18.238 1.00 56.88 127 VAL A CA 1
ATOM 1005 C C . VAL A 1 127 ? 0.496 -5.079 18.510 1.00 56.88 127 VAL A C 1
ATOM 1007 O O . VAL A 1 127 ? 1.367 -4.430 19.078 1.00 56.88 127 VAL A O 1
ATOM 1010 N N . TYR A 1 128 ? 0.701 -6.319 18.056 1.00 59.41 128 TYR A N 1
ATOM 1011 C CA . TYR A 1 128 ? 1.991 -6.998 18.177 1.00 59.41 128 TYR A CA 1
ATOM 1012 C C . TYR A 1 128 ? 3.110 -6.255 17.432 1.00 59.41 128 TYR A C 1
ATOM 1014 O O . TYR A 1 128 ? 4.144 -5.948 18.022 1.00 59.41 128 TYR A O 1
ATOM 1022 N N . VAL A 1 129 ? 2.896 -5.898 16.160 1.00 56.09 129 VAL A N 1
ATOM 1023 C CA . VAL A 1 129 ? 3.882 -5.137 15.377 1.00 56.09 129 VAL A CA 1
ATOM 1024 C C . VAL A 1 129 ? 4.141 -3.774 16.026 1.00 56.09 129 VAL A C 1
ATOM 1026 O O . VAL A 1 129 ? 5.293 -3.382 16.193 1.00 56.09 129 VAL A O 1
ATOM 1029 N N . ALA A 1 130 ? 3.100 -3.079 16.487 1.00 56.66 130 ALA A N 1
ATOM 1030 C CA . ALA A 1 130 ? 3.252 -1.820 17.212 1.00 56.66 130 ALA A CA 1
ATOM 1031 C C . ALA A 1 130 ? 4.042 -1.981 18.529 1.00 56.66 130 ALA A C 1
ATOM 1033 O O . ALA A 1 130 ? 4.919 -1.167 18.811 1.00 56.66 130 ALA A O 1
ATOM 1034 N N . GLN A 1 131 ? 3.790 -3.036 19.310 1.00 55.41 131 GLN A N 1
ATOM 1035 C CA . GLN A 1 131 ? 4.551 -3.355 20.525 1.00 55.41 131 GLN A CA 1
ATOM 1036 C C . GLN A 1 131 ? 6.009 -3.707 20.213 1.00 55.41 131 GLN A C 1
ATOM 1038 O O . GLN A 1 131 ? 6.895 -3.249 20.925 1.00 55.41 131 GLN A O 1
ATOM 1043 N N . SER A 1 132 ? 6.277 -4.426 19.119 1.00 57.47 132 SER A N 1
ATOM 1044 C CA . SER A 1 132 ? 7.642 -4.746 18.671 1.00 57.47 132 SER A CA 1
ATOM 1045 C C . SER A 1 132 ? 8.480 -3.527 18.298 1.00 57.47 132 SER A C 1
ATOM 1047 O O . SER A 1 132 ? 9.699 -3.558 18.437 1.00 57.47 132 SER A O 1
ATOM 1049 N N . ILE A 1 133 ? 7.831 -2.431 17.902 1.00 55.34 133 ILE A N 1
ATOM 1050 C CA . ILE A 1 133 ? 8.496 -1.169 17.567 1.00 55.34 133 ILE A CA 1
ATOM 1051 C C . ILE A 1 133 ? 8.769 -0.327 18.825 1.00 55.34 133 ILE A C 1
ATOM 1053 O O . ILE A 1 133 ? 9.808 0.321 18.910 1.00 55.34 133 ILE A O 1
ATOM 1057 N N . VAL A 1 134 ? 7.850 -0.311 19.797 1.00 54.47 134 VAL A N 1
ATOM 1058 C CA . VAL A 1 134 ? 7.962 0.536 21.004 1.00 54.47 134 VAL A CA 1
ATOM 1059 C C . VAL A 1 134 ? 8.769 -0.136 22.112 1.00 54.47 134 VAL A C 1
ATOM 1061 O O . VAL A 1 134 ? 9.541 0.520 22.805 1.00 54.47 134 VAL A O 1
ATOM 1064 N N . GLU A 1 135 ? 8.590 -1.442 22.291 1.00 54.72 135 GLU A N 1
ATOM 1065 C CA . GLU A 1 135 ? 9.211 -2.230 23.352 1.00 54.72 135 GLU A CA 1
ATOM 1066 C C . GLU A 1 135 ? 9.763 -3.545 22.768 1.00 54.72 135 GLU A C 1
ATOM 1068 O O . GLU A 1 135 ? 9.207 -4.620 23.016 1.00 54.72 135 GLU A O 1
ATOM 1073 N N . PRO A 1 136 ? 10.875 -3.502 22.006 1.00 54.41 136 PRO A N 1
ATOM 1074 C CA . PRO A 1 136 ? 11.411 -4.676 21.308 1.00 54.41 136 PRO A CA 1
ATOM 1075 C C . PRO A 1 136 ? 11.725 -5.847 22.254 1.00 54.41 136 PRO A C 1
ATOM 1077 O O . PRO A 1 136 ? 11.579 -7.004 21.876 1.00 54.41 136 PRO A O 1
ATOM 1080 N N . ASN A 1 137 ? 12.054 -5.557 23.518 1.00 53.88 137 ASN A N 1
ATOM 1081 C CA . ASN A 1 137 ? 12.360 -6.562 24.543 1.00 53.88 137 ASN A CA 1
ATOM 1082 C C . ASN A 1 137 ? 11.118 -7.174 25.226 1.00 53.88 137 ASN A C 1
ATOM 1084 O O . ASN A 1 137 ? 11.263 -8.082 26.040 1.00 53.88 137 ASN A O 1
ATOM 1088 N N . LYS A 1 138 ? 9.909 -6.672 24.943 1.00 53.34 138 LYS A N 1
ATOM 1089 C CA . LYS A 1 138 ? 8.634 -7.172 25.500 1.00 53.34 138 LYS A CA 1
ATOM 1090 C C . LYS A 1 138 ? 7.682 -7.706 24.432 1.00 53.34 138 LYS A C 1
ATOM 1092 O O . LYS A 1 138 ? 6.599 -8.190 24.760 1.00 53.34 138 LYS A O 1
ATOM 1097 N N . ALA A 1 139 ? 8.069 -7.624 23.163 1.00 46.41 139 ALA A N 1
ATOM 1098 C CA . ALA A 1 139 ? 7.282 -8.119 22.051 1.00 46.41 139 ALA A CA 1
ATOM 1099 C C . ALA A 1 139 ? 7.330 -9.645 21.998 1.00 46.41 139 ALA A C 1
ATOM 1101 O O . ALA A 1 139 ? 8.127 -10.254 21.293 1.00 46.41 139 ALA A O 1
ATOM 1102 N N . VAL A 1 140 ? 6.457 -10.268 22.778 1.00 52.56 140 VAL A N 1
ATOM 1103 C CA . VAL A 1 140 ? 6.199 -11.700 22.705 1.00 52.56 140 VAL A CA 1
ATOM 1104 C C . VAL A 1 140 ? 5.033 -11.885 21.750 1.00 52.56 140 VAL A C 1
ATOM 1106 O O . VAL A 1 140 ? 3.935 -11.390 22.012 1.00 52.56 140 VAL A O 1
ATOM 1109 N N . PHE A 1 141 ? 5.263 -12.567 20.624 1.00 47.50 141 PHE A N 1
ATOM 1110 C CA . PHE A 1 141 ? 4.160 -12.977 19.759 1.00 47.50 141 PHE A CA 1
ATOM 1111 C C . PHE A 1 141 ? 3.284 -13.881 20.620 1.00 47.50 141 PHE A C 1
ATOM 1113 O O . PHE A 1 141 ? 3.808 -14.872 21.140 1.00 47.50 141 PHE A O 1
ATOM 1120 N N . PRO A 1 142 ? 2.001 -13.560 20.852 1.00 50.47 142 PRO A N 1
ATOM 1121 C CA . PRO A 1 142 ? 1.165 -14.417 21.665 1.00 50.47 142 PRO A CA 1
ATOM 1122 C C . PRO A 1 142 ? 0.935 -15.701 20.869 1.00 50.47 142 PRO A C 1
ATOM 1124 O O . PRO A 1 142 ? 0.002 -15.798 20.080 1.00 50.47 142 PRO A O 1
ATOM 1127 N N . ALA A 1 143 ? 1.800 -16.698 21.055 1.00 47.03 143 ALA A N 1
ATOM 1128 C CA . ALA A 1 143 ? 1.617 -18.033 20.494 1.00 47.03 143 ALA A CA 1
ATOM 1129 C C . ALA A 1 143 ? 0.280 -18.636 20.970 1.00 47.03 143 ALA A C 1
ATOM 1131 O O . ALA A 1 143 ? -0.359 -19.377 20.236 1.00 47.03 143 ALA A O 1
ATOM 1132 N N . ALA A 1 144 ? -0.211 -18.205 22.138 1.00 48.06 144 ALA A N 1
ATOM 1133 C CA . ALA A 1 144 ? -1.540 -18.523 22.658 1.00 48.06 144 ALA A CA 1
ATOM 1134 C C . ALA A 1 144 ? -2.714 -17.880 21.881 1.00 48.06 144 ALA A C 1
ATOM 1136 O O . ALA A 1 144 ? -3.859 -18.237 22.124 1.00 48.06 144 ALA A O 1
ATOM 1137 N N . ALA A 1 145 ? -2.472 -16.943 20.954 1.00 46.62 145 ALA A N 1
ATOM 1138 C CA . ALA A 1 145 ? -3.501 -16.400 20.055 1.00 46.62 145 ALA A CA 1
ATOM 1139 C C . ALA A 1 145 ? -3.601 -17.165 18.719 1.00 46.62 145 ALA A C 1
ATOM 1141 O O . ALA A 1 145 ? -4.464 -16.849 17.900 1.00 46.62 145 ALA A O 1
ATOM 1142 N N . LEU A 1 146 ? -2.712 -18.142 18.491 1.00 40.81 146 LEU A N 1
ATOM 1143 C CA . LEU A 1 146 ? -2.800 -19.112 17.395 1.00 40.81 146 LEU A CA 1
ATOM 1144 C C . LEU A 1 146 ? -3.521 -20.401 17.802 1.00 40.81 146 LEU A C 1
ATOM 1146 O O . LEU A 1 146 ? -3.796 -21.220 16.925 1.00 40.81 146 LEU A O 1
ATOM 1150 N N . ASP A 1 147 ? -3.880 -20.568 19.082 1.00 39.22 147 ASP A N 1
ATOM 1151 C CA . ASP A 1 147 ? -4.945 -21.504 19.427 1.00 39.22 147 ASP A CA 1
ATOM 1152 C C . ASP A 1 147 ? -6.177 -21.019 18.687 1.00 39.22 147 ASP A C 1
ATOM 1154 O O . ASP A 1 147 ? -6.646 -19.909 18.936 1.00 39.22 147 ASP A O 1
ATOM 1158 N N . VAL A 1 148 ? -6.602 -21.819 17.706 1.00 48.94 148 VAL A N 1
ATOM 1159 C CA . VAL A 1 148 ? -7.739 -21.603 16.816 1.00 48.94 148 VAL A CA 1
ATOM 1160 C C . VAL A 1 148 ? -8.818 -20.862 17.592 1.00 48.94 148 VAL A C 1
ATOM 1162 O O . VAL A 1 148 ? -9.562 -21.478 18.356 1.00 48.94 148 VAL A O 1
ATOM 1165 N N . VAL A 1 149 ? -8.873 -19.531 17.444 1.00 52.22 149 VAL A N 1
ATOM 1166 C CA . VAL A 1 149 ? -9.945 -18.733 18.026 1.00 52.22 149 VAL A CA 1
ATOM 1167 C C . VAL A 1 149 ? -11.158 -19.196 17.256 1.00 52.22 149 VAL A C 1
ATOM 1169 O O . VAL A 1 149 ? -11.408 -18.733 16.142 1.00 52.22 149 VAL A O 1
ATOM 1172 N N . GLN A 1 150 ? -11.854 -20.196 17.800 1.00 52.66 150 GLN A N 1
ATOM 1173 C CA . GLN A 1 150 ? -13.100 -20.638 17.223 1.00 52.66 150 GLN A CA 1
ATOM 1174 C C . GLN A 1 150 ? -13.941 -19.375 17.092 1.00 52.66 150 GLN A C 1
ATOM 1176 O O . GLN A 1 150 ? -14.046 -18.617 18.068 1.00 52.66 150 GLN A O 1
ATOM 1181 N N . PRO A 1 151 ? -14.459 -19.081 15.890 1.00 59.72 151 PRO A N 1
ATOM 1182 C CA . PRO A 1 151 ? -15.251 -17.887 15.706 1.00 59.72 151 PRO A CA 1
ATOM 1183 C C . PRO A 1 151 ? -16.339 -17.911 16.773 1.00 59.72 151 PRO A C 1
ATOM 1185 O O . PRO A 1 151 ? -17.043 -18.911 16.922 1.00 59.72 151 PRO A O 1
ATOM 1188 N N . ASN A 1 152 ? -16.453 -16.841 17.562 1.00 75.06 152 ASN A N 1
ATOM 1189 C CA . ASN A 1 152 ? -17.569 -16.711 18.488 1.00 75.06 152 ASN A CA 1
ATOM 1190 C C . ASN A 1 152 ? -18.811 -16.395 17.651 1.00 75.06 152 ASN A C 1
ATOM 1192 O O . ASN A 1 152 ? -19.218 -15.242 17.482 1.00 75.06 152 ASN A O 1
ATOM 1196 N N . TRP A 1 153 ? -19.348 -17.446 17.048 1.00 74.06 153 TRP A N 1
ATOM 1197 C CA . TRP A 1 153 ? -20.444 -17.383 16.110 1.00 74.06 153 TRP A CA 1
ATOM 1198 C C . TRP A 1 153 ? -21.726 -16.866 16.763 1.00 74.06 153 TRP A C 1
ATOM 1200 O O . TRP A 1 153 ? -22.519 -16.224 16.084 1.00 74.06 153 TRP A O 1
ATOM 1210 N N . ASP A 1 154 ? -21.899 -17.057 18.075 1.00 73.94 154 ASP A N 1
ATOM 1211 C CA . ASP A 1 154 ? -23.020 -16.485 18.824 1.00 73.94 154 ASP A CA 1
ATOM 1212 C C . ASP A 1 154 ? -22.938 -14.949 18.850 1.00 73.94 154 ASP A C 1
ATOM 1214 O O . ASP A 1 154 ? -23.922 -14.267 18.553 1.00 73.94 154 ASP A O 1
ATOM 1218 N N . LYS A 1 155 ? -21.746 -14.387 19.100 1.00 74.38 155 LYS A N 1
ATOM 1219 C CA . LYS A 1 155 ? -21.507 -12.934 19.033 1.00 74.38 155 LYS A CA 1
ATOM 1220 C C . LYS A 1 155 ? -21.615 -12.392 17.602 1.00 74.38 155 LYS A C 1
ATOM 1222 O O . LYS A 1 155 ? -22.125 -11.289 17.381 1.00 74.38 155 LYS A O 1
ATOM 1227 N N . ALA A 1 156 ? -21.139 -13.151 16.617 1.00 71.69 156 ALA A N 1
ATOM 1228 C CA . ALA A 1 156 ? -21.260 -12.781 15.209 1.00 71.69 156 ALA A CA 1
ATOM 1229 C C . ALA A 1 156 ? -22.735 -12.767 14.767 1.00 71.69 156 ALA A C 1
ATOM 1231 O O . ALA A 1 156 ? -23.182 -11.799 14.152 1.00 71.69 156 ALA A O 1
ATOM 1232 N N . TYR A 1 157 ? -23.514 -13.771 15.175 1.00 81.06 157 TYR A N 1
ATOM 1233 C CA . TYR A 1 157 ? -24.945 -13.867 14.903 1.00 81.06 157 TYR A CA 1
ATOM 1234 C C . TYR A 1 157 ? -25.735 -12.733 15.567 1.00 81.06 157 TYR A C 1
ATOM 1236 O O . TYR A 1 157 ? -26.565 -12.111 14.910 1.00 81.06 157 TYR A O 1
ATOM 1244 N N . SER A 1 158 ? -25.451 -12.389 16.830 1.00 71.81 158 SER A N 1
ATOM 1245 C CA . SER A 1 158 ? -26.141 -11.278 17.505 1.00 71.81 158 SER A CA 1
ATOM 1246 C C . SER A 1 158 ? -25.883 -9.930 16.824 1.00 71.81 158 SER A C 1
ATOM 1248 O O . SER A 1 158 ? -26.775 -9.086 16.726 1.00 71.81 158 SER A O 1
ATOM 1250 N N . THR A 1 159 ? -24.660 -9.730 16.326 1.00 76.31 159 THR A N 1
ATOM 1251 C CA . THR A 1 159 ? -24.270 -8.510 15.604 1.00 76.31 159 THR A CA 1
ATOM 1252 C C . THR A 1 159 ? -24.944 -8.454 14.234 1.00 76.31 159 THR A C 1
ATOM 1254 O O . THR A 1 159 ? -25.508 -7.426 13.857 1.00 76.31 159 THR A O 1
ATOM 1257 N N . PHE A 1 160 ? -24.958 -9.583 13.526 1.00 79.69 160 PHE A N 1
ATOM 1258 C CA . PHE A 1 160 ? -25.619 -9.742 12.237 1.00 79.69 160 PHE A CA 1
ATOM 1259 C C . PHE A 1 160 ? -27.140 -9.544 12.325 1.00 79.69 160 PHE A C 1
ATOM 1261 O O . PHE A 1 160 ? -27.705 -8.774 11.552 1.00 79.69 160 PHE A O 1
ATOM 1268 N N . GLU A 1 161 ? -27.810 -10.155 13.307 1.00 77.12 161 GLU A N 1
ATOM 1269 C CA . GLU A 1 161 ? -29.252 -9.988 13.516 1.00 77.12 161 GLU A CA 1
ATOM 1270 C C . GLU A 1 161 ? -29.603 -8.528 13.853 1.00 77.12 161 GLU A C 1
ATOM 1272 O O . GLU A 1 161 ? -30.586 -7.985 13.344 1.00 77.12 161 GLU A O 1
ATOM 1277 N N . SER A 1 162 ? -28.772 -7.854 14.655 1.00 74.12 162 SER A N 1
ATOM 1278 C CA . SER A 1 162 ? -28.926 -6.425 14.954 1.00 74.12 162 SER A CA 1
ATOM 1279 C C . SER A 1 162 ? -28.786 -5.547 13.701 1.00 74.12 162 SER A C 1
ATOM 1281 O O . SER A 1 162 ? -29.582 -4.628 13.499 1.00 74.12 162 SER A O 1
ATOM 1283 N N . ALA A 1 163 ? -27.830 -5.854 12.818 1.00 70.62 163 ALA A N 1
ATOM 1284 C CA . ALA A 1 163 ? -27.643 -5.148 11.548 1.00 70.62 163 ALA A CA 1
ATOM 1285 C C . ALA A 1 163 ? -28.803 -5.389 10.560 1.00 70.62 163 ALA A C 1
ATOM 1287 O O . ALA A 1 163 ? -29.288 -4.450 9.921 1.00 70.62 163 ALA A O 1
ATOM 1288 N N . LEU A 1 164 ? -29.318 -6.620 10.486 1.00 76.38 164 LEU A N 1
ATOM 1289 C CA . LEU A 1 164 ? -30.482 -6.961 9.663 1.00 76.38 164 LEU A CA 1
ATOM 1290 C C . LEU A 1 164 ? -31.764 -6.255 10.121 1.00 76.38 164 LEU A C 1
ATOM 1292 O O . LEU A 1 164 ? -32.594 -5.874 9.300 1.00 76.38 164 LEU A O 1
ATOM 1296 N N . ARG A 1 165 ? -31.936 -6.021 11.427 1.00 71.94 165 ARG A N 1
ATOM 1297 C CA . ARG A 1 165 ? -33.090 -5.257 11.937 1.00 71.94 165 ARG A CA 1
ATOM 1298 C C . ARG A 1 165 ? -33.061 -3.785 11.516 1.00 71.94 165 ARG A C 1
ATOM 1300 O O . ARG A 1 165 ? -34.124 -3.185 11.378 1.00 71.94 165 ARG A O 1
ATOM 1307 N N . LYS A 1 166 ? -31.870 -3.218 11.298 1.00 73.75 166 LYS A N 1
ATOM 1308 C CA . LYS A 1 166 ? -31.661 -1.811 10.907 1.00 73.75 166 LYS A CA 1
ATOM 1309 C C . LYS A 1 166 ? -31.759 -1.560 9.397 1.00 73.75 166 LYS A C 1
ATOM 1311 O O . LYS A 1 166 ? -31.760 -0.408 8.976 1.00 73.75 166 LYS A O 1
ATOM 1316 N N . THR A 1 167 ? -31.829 -2.604 8.575 1.00 70.31 167 THR A N 1
ATOM 1317 C CA . THR A 1 167 ? -31.899 -2.495 7.108 1.00 70.31 167 THR A CA 1
ATOM 1318 C C . THR A 1 167 ? -33.341 -2.591 6.608 1.00 70.31 167 THR A C 1
ATOM 1320 O O . THR A 1 167 ? -34.150 -3.315 7.174 1.00 70.31 167 THR A O 1
ATOM 1323 N N . GLN A 1 168 ? -33.695 -1.887 5.527 1.00 74.00 168 GLN A N 1
ATOM 1324 C CA . GLN A 1 168 ? -35.031 -1.939 4.900 1.00 74.00 168 GLN A CA 1
ATOM 1325 C C . GLN A 1 168 ? -35.240 -3.205 4.042 1.00 74.00 168 GLN A C 1
ATOM 1327 O O . GLN A 1 168 ? -35.728 -3.132 2.923 1.00 74.00 168 GLN A O 1
ATOM 1332 N N . LEU A 1 169 ? -34.823 -4.368 4.539 1.00 72.62 169 LEU A N 1
ATOM 1333 C CA . LEU A 1 169 ? -35.089 -5.652 3.889 1.00 72.62 169 LEU A CA 1
ATOM 1334 C C . LEU A 1 169 ? -36.487 -6.149 4.256 1.00 72.62 169 LEU A C 1
ATOM 1336 O O . LEU A 1 169 ? -36.924 -5.959 5.400 1.00 72.62 169 LEU A O 1
ATOM 1340 N N . SER A 1 170 ? -37.153 -6.815 3.314 1.00 77.31 170 SER A N 1
ATOM 1341 C CA . SER A 1 170 ? -38.419 -7.501 3.578 1.00 77.31 170 SER A CA 1
ATOM 1342 C C . SER A 1 170 ? -38.226 -8.647 4.592 1.00 77.31 170 SER A C 1
ATOM 1344 O O . SER A 1 170 ? -37.108 -9.148 4.762 1.00 77.31 170 SER A O 1
ATOM 1346 N N . PRO A 1 171 ? -39.280 -9.068 5.318 1.00 75.19 171 PRO A N 1
ATOM 1347 C CA . PRO A 1 171 ? -39.179 -10.148 6.303 1.00 75.19 171 PRO A CA 1
ATOM 1348 C C . PRO A 1 171 ? -38.598 -11.448 5.728 1.00 75.19 171 PRO A C 1
ATOM 1350 O O . PRO A 1 171 ? -37.798 -12.102 6.401 1.00 75.19 171 PRO A O 1
ATOM 1353 N N . ASP A 1 172 ? -38.936 -11.764 4.477 1.00 76.19 172 ASP A N 1
ATOM 1354 C CA . ASP A 1 172 ? -38.490 -12.974 3.783 1.00 76.19 172 ASP A CA 1
ATOM 1355 C C . ASP A 1 172 ? -37.004 -12.896 3.404 1.00 76.19 172 ASP A C 1
ATOM 1357 O O . ASP A 1 172 ? -36.242 -13.823 3.681 1.00 76.19 172 ASP A O 1
ATOM 1361 N N . GLU A 1 173 ? -36.543 -11.753 2.886 1.00 76.06 173 GLU A N 1
ATOM 1362 C CA . GLU A 1 173 ? -35.122 -11.529 2.573 1.00 76.06 173 GLU A CA 1
ATOM 1363 C C . GLU A 1 173 ? -34.250 -11.546 3.835 1.00 76.06 173 GLU A C 1
ATOM 1365 O O . GLU A 1 173 ? -33.140 -12.083 3.832 1.00 76.06 173 GLU A O 1
ATOM 1370 N N . ARG A 1 174 ? -34.743 -10.993 4.952 1.00 76.69 174 ARG A N 1
ATOM 1371 C CA . ARG A 1 174 ? -34.031 -11.070 6.240 1.00 76.69 174 ARG A CA 1
ATOM 1372 C C . ARG A 1 174 ? -33.888 -12.516 6.704 1.00 76.69 174 ARG A C 1
ATOM 1374 O O . ARG A 1 174 ? -32.835 -12.884 7.224 1.00 76.69 174 ARG A O 1
ATOM 1381 N N . LEU A 1 175 ? -34.927 -13.329 6.525 1.00 77.81 175 LEU A N 1
ATOM 1382 C CA . LEU A 1 175 ? -34.917 -14.737 6.907 1.00 77.81 175 LEU A CA 1
ATOM 1383 C C . LEU A 1 175 ? -33.971 -15.557 6.020 1.00 77.81 175 LEU A C 1
ATOM 1385 O O . LEU A 1 175 ? -33.223 -16.392 6.529 1.00 77.81 175 LEU A O 1
ATOM 1389 N N . GLU A 1 176 ? -33.922 -15.265 4.721 1.00 79.62 176 GLU A N 1
ATOM 1390 C CA . GLU A 1 176 ? -32.965 -15.871 3.794 1.00 79.62 176 GLU A CA 1
ATOM 1391 C C . GLU A 1 176 ? -31.513 -15.573 4.206 1.00 79.62 176 GLU A C 1
ATOM 1393 O O . GLU A 1 176 ? -30.677 -16.476 4.266 1.00 79.62 176 GLU A O 1
ATOM 1398 N N . GLN A 1 177 ? -31.215 -14.323 4.572 1.00 77.56 177 GLN A N 1
ATOM 1399 C CA . GLN A 1 177 ? -29.892 -13.907 5.049 1.00 77.56 177 GLN A CA 1
ATOM 1400 C C . GLN A 1 177 ? -29.521 -14.579 6.386 1.00 77.56 177 GLN A C 1
ATOM 1402 O O . GLN A 1 177 ? -28.390 -15.035 6.562 1.00 77.56 177 GLN A O 1
ATOM 1407 N N . ILE A 1 178 ? -30.483 -14.728 7.305 1.00 82.25 178 ILE A N 1
ATOM 1408 C CA . ILE A 1 178 ? -30.325 -15.497 8.555 1.00 82.25 178 ILE A CA 1
ATOM 1409 C C . ILE A 1 178 ? -30.016 -16.967 8.277 1.00 82.25 178 ILE A C 1
ATOM 1411 O O . ILE A 1 178 ? -29.133 -17.538 8.920 1.00 82.25 178 ILE A O 1
ATOM 1415 N N . ASN A 1 179 ? -30.699 -17.577 7.313 1.00 79.31 179 ASN A N 1
ATOM 1416 C CA . ASN A 1 179 ? -30.502 -18.981 6.971 1.00 79.31 179 ASN A CA 1
ATOM 1417 C C . ASN A 1 179 ? -29.162 -19.220 6.268 1.00 79.31 179 ASN A C 1
ATOM 1419 O O . ASN A 1 179 ? -28.482 -20.189 6.597 1.00 79.31 179 ASN A O 1
ATOM 1423 N N . LYS A 1 180 ? -28.717 -18.299 5.403 1.00 79.62 180 LYS A N 1
ATOM 1424 C CA . LYS A 1 180 ? -27.366 -18.327 4.814 1.00 79.62 180 LYS A CA 1
ATOM 1425 C C . LYS A 1 180 ? -26.277 -18.217 5.883 1.00 79.62 180 LYS A C 1
ATOM 1427 O O . LYS A 1 180 ? -25.315 -18.982 5.857 1.00 79.62 180 LYS A O 1
ATOM 1432 N N . PHE A 1 181 ? -26.453 -17.328 6.863 1.00 78.69 181 PHE A N 1
ATOM 1433 C CA . PHE A 1 181 ? -25.517 -17.193 7.982 1.00 78.69 181 PHE A CA 1
ATOM 1434 C C . PHE A 1 181 ? -25.482 -18.453 8.861 1.00 78.69 181 PHE A C 1
ATOM 1436 O O . PHE A 1 181 ? -24.411 -18.935 9.226 1.00 78.69 181 PHE A O 1
ATOM 1443 N N . ARG A 1 182 ? -26.649 -19.027 9.182 1.00 76.81 182 ARG A N 1
ATOM 1444 C CA . ARG A 1 182 ? -26.750 -20.271 9.963 1.00 76.81 182 ARG A CA 1
ATOM 1445 C C . ARG A 1 182 ? -26.144 -21.470 9.240 1.00 76.81 182 ARG A C 1
ATOM 1447 O O . ARG A 1 182 ? -25.460 -22.252 9.890 1.00 76.81 182 ARG A O 1
ATOM 1454 N N . ALA A 1 183 ? -26.321 -21.573 7.924 1.00 80.25 183 ALA A N 1
ATOM 1455 C CA . ALA A 1 183 ? -25.695 -22.611 7.111 1.00 80.25 183 ALA A CA 1
ATOM 1456 C C . ALA A 1 183 ? -24.160 -22.509 7.136 1.00 80.25 183 ALA A C 1
ATOM 1458 O O . ALA A 1 183 ? -23.490 -23.518 7.337 1.00 80.25 183 ALA A O 1
ATOM 1459 N N . ALA A 1 184 ? -23.600 -21.297 7.033 1.00 75.31 184 ALA A N 1
ATOM 1460 C CA . ALA A 1 184 ? -22.156 -21.066 7.161 1.00 75.31 184 ALA A CA 1
ATOM 1461 C C . ALA A 1 184 ? -21.614 -21.381 8.572 1.00 75.31 184 ALA A C 1
ATOM 1463 O O . ALA A 1 184 ? -20.464 -21.783 8.723 1.00 75.31 184 ALA A O 1
ATOM 1464 N N . TRP A 1 185 ? -22.457 -21.238 9.596 1.00 76.75 185 TRP A N 1
ATOM 1465 C CA . TRP A 1 185 ? -22.177 -21.634 10.979 1.00 76.75 185 TRP A CA 1
ATOM 1466 C C . TRP A 1 185 ? -22.436 -23.138 11.246 1.00 76.75 185 TRP A C 1
ATOM 1468 O O . TRP A 1 185 ? -22.099 -23.652 12.309 1.00 76.75 185 TRP A O 1
ATOM 1478 N N . GLY A 1 186 ? -23.032 -23.883 10.310 1.00 75.88 186 GLY A N 1
ATOM 1479 C CA . GLY A 1 186 ? -23.389 -25.295 10.507 1.00 75.88 186 GLY A CA 1
ATOM 1480 C C . GLY A 1 186 ? -24.599 -25.531 11.426 1.00 75.88 186 GLY A C 1
ATOM 1481 O O . GLY A 1 186 ? -24.779 -26.637 11.931 1.00 75.88 186 GLY A O 1
ATOM 1482 N N . LYS A 1 187 ? -25.438 -24.511 11.659 1.00 76.75 187 LYS A N 1
ATOM 1483 C CA . LYS A 1 187 ? -26.698 -24.623 12.415 1.00 76.75 187 LYS A CA 1
ATOM 1484 C C . LYS A 1 187 ? -27.898 -24.817 11.475 1.00 76.75 187 LYS A C 1
ATOM 1486 O O . LYS A 1 187 ? -27.889 -24.296 10.359 1.00 76.75 187 LYS A O 1
ATOM 1491 N N . PRO A 1 188 ? -28.961 -25.511 11.927 1.00 74.81 188 PRO A N 1
ATOM 1492 C CA . PRO A 1 188 ? -30.165 -25.693 11.126 1.00 74.81 188 PRO A CA 1
ATOM 1493 C C . PRO A 1 188 ? -30.839 -24.346 10.802 1.00 74.81 188 PRO A C 1
ATOM 1495 O O . PRO A 1 188 ? -30.758 -23.401 11.607 1.00 74.81 188 PRO A O 1
ATOM 1498 N N . PRO A 1 189 ? -31.508 -24.240 9.638 1.00 72.56 189 PRO A N 1
ATOM 1499 C CA . PRO A 1 189 ? -32.233 -23.036 9.250 1.00 72.56 189 PRO A CA 1
ATOM 1500 C C . PRO A 1 189 ? -33.303 -22.681 10.289 1.00 72.56 189 PRO A C 1
ATOM 1502 O O . PRO A 1 189 ? -33.772 -23.517 11.058 1.00 72.56 189 PRO A O 1
ATOM 1505 N N . LYS A 1 190 ? -33.639 -21.395 10.373 1.00 70.81 190 LYS A N 1
ATOM 1506 C CA . LYS A 1 190 ? -34.732 -20.913 11.213 1.00 70.81 190 LYS A CA 1
ATOM 1507 C C . LYS A 1 190 ? -36.027 -21.045 10.417 1.00 70.81 190 LYS A C 1
ATOM 1509 O O . LYS A 1 190 ? -36.161 -20.407 9.372 1.00 70.81 190 LYS A O 1
ATOM 1514 N N . ASP A 1 191 ? -36.955 -21.850 10.920 1.00 54.47 191 ASP A N 1
ATOM 1515 C CA . ASP A 1 191 ? -38.265 -22.005 10.294 1.00 54.47 191 ASP A CA 1
ATOM 1516 C C . ASP A 1 191 ? -39.078 -20.712 10.390 1.00 54.47 191 ASP A C 1
ATOM 1518 O O . ASP A 1 191 ? -39.021 -19.970 11.380 1.00 54.47 191 ASP A O 1
ATOM 1522 N N . VAL A 1 192 ? -39.859 -20.454 9.344 1.00 52.78 192 VAL A N 1
ATOM 1523 C CA . VAL A 1 192 ? -40.862 -19.393 9.335 1.00 52.78 192 VAL A CA 1
ATOM 1524 C C . VAL A 1 192 ? -41.976 -19.814 10.288 1.00 52.78 192 VAL A C 1
ATOM 1526 O O . VAL A 1 192 ? -42.804 -20.658 9.952 1.00 52.78 192 VAL A O 1
ATOM 1529 N N . VAL A 1 193 ? -42.027 -19.228 11.486 1.00 48.72 193 VAL A N 1
ATOM 1530 C CA . VAL A 1 193 ? -43.234 -19.327 12.312 1.00 48.72 193 VAL A CA 1
ATOM 1531 C C . VAL A 1 193 ? -44.294 -18.467 11.632 1.00 48.72 193 VAL A C 1
ATOM 1533 O O . VAL A 1 193 ? -44.313 -17.248 11.794 1.00 48.72 193 VAL A O 1
ATOM 1536 N N . MET A 1 194 ? -45.171 -19.094 10.846 1.00 41.53 194 MET A N 1
ATOM 1537 C CA . MET A 1 194 ? -46.398 -18.451 10.391 1.00 41.53 194 MET A CA 1
ATOM 1538 C C . MET A 1 194 ? -47.301 -18.218 11.608 1.00 41.53 194 MET A C 1
ATOM 1540 O O . MET A 1 194 ? -48.147 -19.041 11.950 1.00 41.53 194 MET A O 1
ATOM 1544 N N . THR A 1 195 ? -47.135 -17.092 12.301 1.00 46.50 195 THR A N 1
ATOM 1545 C CA . THR A 1 195 ? -48.158 -16.603 13.230 1.00 46.50 195 THR A CA 1
ATOM 1546 C C . THR A 1 195 ? -49.336 -16.090 12.410 1.00 46.50 195 THR A C 1
ATOM 1548 O O . THR A 1 195 ? -49.407 -14.913 12.068 1.00 46.50 195 THR A O 1
ATOM 1551 N N . GLY A 1 196 ? -50.246 -16.994 12.052 1.00 41.12 196 GLY A N 1
ATOM 1552 C CA . GLY A 1 196 ? -51.408 -16.671 11.233 1.00 41.12 196 GLY A CA 1
ATOM 1553 C C . GLY A 1 196 ? -52.402 -17.821 11.157 1.00 41.12 196 GLY A C 1
ATOM 1554 O O . GLY A 1 196 ? -52.549 -18.445 10.116 1.00 41.12 196 GLY A O 1
ATOM 1555 N N . GLY A 1 197 ? -53.095 -18.101 12.261 1.00 34.59 197 GLY A N 1
ATOM 1556 C CA . GLY 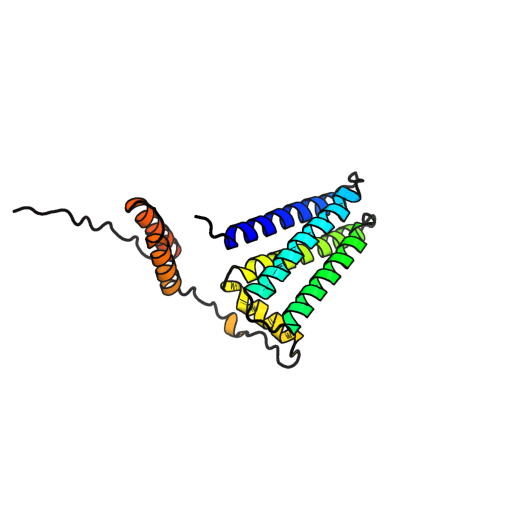A 1 197 ? -54.110 -19.152 12.303 1.00 34.59 197 GLY A CA 1
ATOM 1557 C C . GLY A 1 197 ? -55.085 -18.992 13.459 1.00 34.59 197 GLY A C 1
ATOM 1558 O O . GLY A 1 197 ? -55.118 -19.814 14.364 1.00 34.59 197 GLY A O 1
ATOM 1559 N N . ARG A 1 198 ? -55.892 -17.928 13.443 1.00 39.81 198 ARG A N 1
ATOM 1560 C CA . ARG A 1 198 ? -57.132 -17.880 14.227 1.00 39.81 198 ARG A CA 1
ATOM 1561 C C . ARG A 1 198 ? -58.179 -18.714 13.480 1.00 39.81 198 ARG A C 1
ATOM 1563 O O . ARG A 1 198 ? -58.520 -18.338 12.363 1.00 39.81 198 ARG A O 1
ATOM 1570 N N . ARG A 1 199 ? -58.693 -19.790 14.081 1.00 38.25 199 ARG A N 1
ATOM 1571 C CA . ARG A 1 199 ? -59.987 -20.457 13.787 1.00 38.25 199 ARG A CA 1
ATOM 1572 C C . ARG A 1 199 ? -60.267 -21.407 14.962 1.00 38.25 199 ARG A C 1
ATOM 1574 O O . ARG A 1 199 ? -59.387 -22.181 15.306 1.00 38.25 199 ARG A O 1
ATOM 1581 N N . ARG A 1 200 ? -61.242 -21.051 15.806 1.00 39.28 200 ARG A N 1
ATOM 1582 C CA . ARG A 1 200 ? -62.605 -21.619 15.852 1.00 39.28 200 ARG A CA 1
ATOM 1583 C C . ARG A 1 200 ? -62.590 -23.094 16.210 1.00 39.28 200 ARG A C 1
ATOM 1585 O O . ARG A 1 200 ? -62.180 -23.878 15.334 1.00 39.28 200 ARG A O 1
#

Organism: NCBI:txid1070528

Foldseek 3Di:
DQPPLNVLLVVLLVLLVCLLVLQLCLLPDPPNPPLCSNAVSSLVSLVVLLVVLLCLCVPQDPDDPVLSVVVSVVSVVLSVVLNVLRNPHQDDPVSSVVSNVSSVVSSVVSNLSSCVSPDPPSVLVVVLVSCCVVPVPPSDNPPVVPPPPPPPLVVVLVVLLVVLVVDPDDPVVSQVVSQVSCVVVVHHRDDPPPPDDDDD

Secondary structure (DSSP, 8-state):
---HHHHHHHHHHHHHHHHHHHHHHHHH-TT---HIIIIIHHHHHHHHHHHHHHHHHHHH--S-HHHHHHHHHHHHHHHHHHHHHHHS---STTHHHHHHHHHHHHHHHHHHHHHHHH-GGGHHHHHHHHHHHH-TTT----GGG-S-----HHHHHHHHHHHHHTS---HHHHHHHHHHHHHHTTPPPPP---------

Radius of gyration: 23.01 Å; Cα contacts (8 Å, |Δi|>4): 144; chains: 1; bounding box: 81×36×50 Å